Protein AF-A0A382FPS1-F1 (afdb_monomer)

Nearest PDB structures (foldseek):
  2d9i-assembly1_A  TM=3.066E-01  e=3.911E+00  Homo sapiens

pLDDT: mean 74.84, std 15.18, range [23.81, 94.25]

Secondary structure (DSSP, 8-state):
--S-GGGGGGHHHHHHHHHHS--SSGGGGSHHHHHHHHHHHHHHHH-----HHHHHHHHHHHHHHHHHHHHHHHHHHHHHTT---SS-HHHHHHHHHHHHHHHHIIIIIIHHHT----HHHHHHHHHTT--TTEEEEES-HHHHHHHHHHHHHHHHHHHHHT---EEEEEEETT--GGG-EEEETTEEEETTTT-GGGEEEEEEETTEEEEEETT------S-TTHHHHS--EEEEE-EEEEEESSS-SSSS-EEEEEEPTT--EEEE--------SS----------S---TTS-------EEEEEETTEEEEEE--PPPP-GGG---------S-SSS--------

Organism: NCBI:txid408172

Radius of gyration: 31.81 Å; Cα contacts (8 Å, |Δi|>4): 376; chains: 1; bounding box: 83×48×88 Å

Sequence (348 aa):
KVFPGSLIYFSPFFVAGIFWGKTCNRAYRLLPVIILLTTYLVTLITDLVWYPRVYLFNLPLFLIFLVSGIFWTGERFRDLVKSKTSINWVGYSMMGTYVALALIEIFLNHYPSIKTYNAKEYKNNISSQTERNDLLLVADSRHYLYARSIYKKNLQNIIADNQLSGIKLLVNNALNIEDYKLWTPTGVLPVFFNWQDKLNSKSVSNDRKLIHLNEIKSTSLLSKEFEATANWKIHSGAGEFSLIKDHKFTGEYSLLTKAFSKQDMVLQSLIGQIELDQPHLIVLTWSTMKFAFNDKYFAPILVIGSNVNETIHYGQIPLGQPNLGMSLYTEENAFNIMKHIIGRSIRR

Solvent-accessible surface area (backbone atoms only — not comparable to full-atom values): 21561 Å² total; per-residue (Å²): 124,95,52,61,77,84,48,46,77,48,50,64,28,33,54,40,9,44,78,68,32,92,63,100,47,77,72,64,45,49,48,63,56,52,58,54,48,50,58,49,53,51,30,72,74,64,76,50,80,75,60,76,62,61,59,62,69,45,44,64,59,52,50,54,29,29,51,34,8,37,42,52,49,18,50,54,52,38,63,74,67,68,62,87,64,94,63,61,61,56,19,53,48,55,50,50,50,50,52,52,51,51,50,46,45,42,62,68,52,46,50,59,72,62,60,71,72,62,59,65,59,44,38,49,45,47,54,77,74,49,60,66,29,27,48,64,44,65,80,42,76,81,59,35,72,61,42,42,70,56,43,54,52,13,54,51,38,21,59,65,70,54,41,54,67,33,44,34,41,38,38,46,61,91,57,56,72,72,73,45,59,43,84,48,102,90,44,79,42,45,74,56,70,93,48,70,92,48,59,47,74,44,80,52,49,102,61,26,27,36,37,33,43,60,86,51,84,62,76,67,88,66,59,70,48,37,68,74,73,49,74,71,41,79,73,42,73,42,61,52,72,48,81,34,66,67,88,56,90,43,65,70,42,25,70,47,75,44,54,38,91,98,42,59,60,41,79,41,64,82,76,77,93,77,90,77,95,64,96,79,86,86,85,88,84,88,85,83,83,83,80,59,97,82,56,82,74,93,66,89,81,54,72,48,76,46,78,57,93,93,41,78,46,75,46,72,60,87,74,76,83,80,63,72,91,73,61,82,86,73,80,80,79,72,74,82,78,83,79,81,81,83,75,87,82,90,80,133

Structure (mmCIF, N/CA/C/O backbone):
data_AF-A0A382FPS1-F1
#
_entry.id   AF-A0A382FPS1-F1
#
loop_
_atom_site.group_PDB
_atom_site.id
_atom_site.type_symbol
_atom_site.label_atom_id
_atom_site.label_alt_id
_atom_site.label_comp_id
_atom_site.label_asym_id
_atom_site.label_entity_id
_atom_site.label_seq_id
_atom_site.pdbx_PDB_ins_code
_atom_site.Cartn_x
_atom_site.Cartn_y
_atom_site.Cartn_z
_atom_site.occupancy
_atom_site.B_iso_or_equiv
_atom_site.auth_seq_id
_atom_site.auth_comp_id
_atom_site.auth_asym_id
_atom_site.auth_atom_id
_atom_site.pdbx_PDB_model_num
ATOM 1 N N . LYS A 1 1 ? 13.654 -6.353 -26.218 1.00 55.53 1 LYS A N 1
ATOM 2 C CA . LYS A 1 1 ? 14.119 -6.534 -27.620 1.00 55.53 1 LYS A CA 1
ATOM 3 C C . LYS A 1 1 ? 15.642 -6.425 -27.626 1.00 55.53 1 LYS A C 1
ATOM 5 O O . LYS A 1 1 ? 16.131 -5.540 -26.943 1.00 55.53 1 LYS A O 1
ATOM 10 N N . VAL A 1 2 ? 16.366 -7.314 -28.321 1.00 62.03 2 VAL A N 1
ATOM 11 C CA . VAL A 1 2 ? 17.850 -7.345 -28.316 1.00 62.03 2 VAL A CA 1
ATOM 12 C C . VAL A 1 2 ? 18.450 -6.217 -29.166 1.00 62.03 2 VAL A C 1
ATOM 14 O O . VAL A 1 2 ? 19.376 -5.551 -28.724 1.00 62.03 2 VAL A O 1
ATOM 17 N N . PHE A 1 3 ? 17.862 -5.940 -30.333 1.00 66.00 3 PHE A N 1
ATOM 18 C CA . PHE A 1 3 ? 18.167 -4.765 -31.151 1.00 66.00 3 PHE A CA 1
ATOM 19 C C . PHE A 1 3 ? 16.936 -3.842 -31.231 1.00 66.00 3 PHE A C 1
ATOM 21 O O . PHE A 1 3 ? 15.963 -4.186 -31.908 1.00 66.00 3 PHE A O 1
ATOM 28 N N . PRO A 1 4 ? 16.912 -2.718 -30.496 1.00 69.81 4 PRO A N 1
ATOM 29 C CA . PRO A 1 4 ? 15.857 -1.710 -30.613 1.00 69.81 4 PRO A CA 1
ATOM 30 C C . PRO A 1 4 ? 16.058 -0.781 -31.825 1.00 69.81 4 PRO A C 1
ATOM 32 O O . PRO A 1 4 ? 17.184 -0.530 -32.250 1.00 69.81 4 PRO A O 1
ATOM 35 N N . GLY A 1 5 ? 14.951 -0.281 -32.386 1.00 78.31 5 GLY A N 1
ATOM 36 C CA . GLY A 1 5 ? 14.964 0.724 -33.455 1.00 78.31 5 GLY A CA 1
ATOM 37 C C . GLY A 1 5 ? 15.795 0.324 -34.680 1.00 78.31 5 GLY A C 1
ATOM 38 O O . GLY A 1 5 ? 15.730 -0.811 -35.160 1.00 78.31 5 GLY A O 1
ATOM 39 N N . SER A 1 6 ? 16.609 1.262 -35.166 1.00 81.38 6 SER A N 1
ATOM 40 C CA . SER A 1 6 ? 17.489 1.081 -36.330 1.00 81.38 6 SER A CA 1
ATOM 41 C C . SER A 1 6 ? 18.622 0.076 -36.101 1.00 81.38 6 SER A C 1
ATOM 43 O O . SER A 1 6 ? 19.269 -0.345 -37.058 1.00 81.38 6 SER A O 1
ATOM 45 N N . LEU A 1 7 ? 18.865 -0.367 -34.861 1.00 82.56 7 LEU A N 1
ATOM 46 C CA . LEU A 1 7 ? 19.869 -1.398 -34.593 1.00 82.56 7 LEU A CA 1
ATOM 47 C C . LEU A 1 7 ? 19.448 -2.773 -35.122 1.00 82.56 7 LEU A C 1
ATOM 49 O O . LEU A 1 7 ? 20.294 -3.655 -35.247 1.00 82.56 7 LEU A O 1
ATOM 53 N N . ILE A 1 8 ? 18.171 -2.975 -35.475 1.00 82.19 8 ILE A N 1
ATOM 54 C CA . ILE A 1 8 ? 17.688 -4.251 -36.023 1.00 82.19 8 ILE A CA 1
ATOM 55 C C . ILE A 1 8 ? 18.426 -4.652 -37.308 1.00 82.19 8 ILE A C 1
ATOM 57 O O . ILE A 1 8 ? 18.635 -5.844 -37.544 1.00 82.19 8 ILE A O 1
ATOM 61 N N . TYR A 1 9 ? 18.915 -3.676 -38.079 1.00 84.25 9 TYR A N 1
ATOM 62 C CA . TYR A 1 9 ? 19.721 -3.908 -39.279 1.00 84.25 9 TYR A CA 1
ATOM 63 C C . TYR A 1 9 ? 21.088 -4.536 -38.988 1.00 84.25 9 TYR A C 1
ATOM 65 O O . TYR A 1 9 ? 21.736 -5.014 -39.914 1.00 84.25 9 TYR A O 1
ATOM 73 N N . PHE A 1 10 ? 21.511 -4.599 -37.719 1.00 85.75 10 PHE A N 1
ATOM 74 C CA . PHE A 1 10 ? 22.732 -5.293 -37.316 1.00 85.75 10 PHE A CA 1
ATOM 75 C C . PHE A 1 10 ? 22.533 -6.775 -36.972 1.00 85.75 10 PHE A C 1
ATOM 77 O O . PHE A 1 10 ? 23.511 -7.508 -36.802 1.00 85.75 10 PHE A O 1
ATOM 84 N N . SER A 1 11 ? 21.284 -7.252 -36.951 1.00 83.00 11 SER A N 1
ATOM 85 C CA . SER A 1 11 ? 20.962 -8.668 -36.723 1.00 83.00 11 SER A CA 1
ATOM 86 C C . SER A 1 11 ? 21.675 -9.622 -37.698 1.00 83.00 11 SER A C 1
ATOM 88 O O . SER A 1 11 ? 22.210 -10.631 -37.232 1.00 83.00 11 SER A O 1
ATOM 90 N N . PRO A 1 12 ? 21.778 -9.326 -39.013 1.00 86.06 12 PRO A N 1
ATOM 91 C CA . PRO A 1 12 ? 22.514 -10.175 -39.950 1.00 86.06 12 PRO A CA 1
ATOM 92 C C . PRO A 1 12 ? 24.005 -10.299 -39.616 1.00 86.06 12 PRO A C 1
ATOM 94 O O . PRO A 1 12 ? 24.566 -11.378 -39.777 1.00 86.06 12 PRO A O 1
ATOM 97 N N . PHE A 1 13 ? 24.646 -9.243 -39.097 1.00 86.94 13 PHE A N 1
ATOM 98 C CA . PHE A 1 13 ? 26.051 -9.316 -38.681 1.00 86.94 13 PHE A CA 1
ATOM 99 C C . PHE A 1 13 ? 26.214 -10.173 -37.427 1.00 86.94 13 PHE A C 1
ATOM 101 O O . PHE A 1 13 ? 27.148 -10.960 -37.351 1.00 86.94 13 PHE A O 1
ATOM 108 N N . PHE A 1 14 ? 25.286 -10.098 -36.470 1.00 83.56 14 PHE A N 1
ATOM 109 C CA . PHE A 1 14 ? 25.305 -10.995 -35.313 1.00 83.56 14 PHE A CA 1
ATOM 110 C C . PHE A 1 14 ? 25.218 -12.472 -35.735 1.00 83.56 14 PHE A C 1
ATOM 112 O O . PHE A 1 14 ? 26.034 -13.291 -35.310 1.00 83.56 14 PHE A O 1
ATOM 119 N N . VAL A 1 15 ? 24.291 -12.797 -36.643 1.00 83.94 15 VAL A N 1
ATOM 120 C CA . VAL A 1 15 ? 24.173 -14.140 -37.236 1.00 83.94 15 VAL A CA 1
ATOM 121 C C . VAL A 1 15 ? 25.456 -14.519 -37.980 1.00 83.94 15 VAL A C 1
ATOM 123 O O . VAL A 1 15 ? 25.973 -15.622 -37.797 1.00 83.94 15 VAL A O 1
ATOM 126 N N . ALA A 1 16 ? 26.026 -13.598 -38.760 1.00 84.56 16 ALA A N 1
ATOM 127 C CA . ALA A 1 16 ? 27.257 -13.858 -39.490 1.00 84.56 16 ALA A CA 1
ATOM 128 C C . ALA A 1 16 ? 28.443 -14.161 -38.561 1.00 84.56 16 ALA A C 1
ATOM 130 O O . ALA A 1 16 ? 29.254 -15.041 -38.849 1.00 84.56 16 ALA A O 1
ATOM 131 N N . GLY A 1 17 ? 28.516 -13.490 -37.412 1.00 83.94 17 GLY A N 1
ATOM 132 C CA . GLY A 1 17 ? 29.521 -13.754 -36.390 1.00 83.94 17 GLY A CA 1
ATOM 133 C C . GLY A 1 17 ? 29.407 -15.145 -35.777 1.00 83.94 17 GLY A C 1
ATOM 134 O O . GLY A 1 17 ? 30.427 -15.792 -35.549 1.00 83.94 17 GLY A O 1
ATOM 135 N N . ILE A 1 18 ? 28.186 -15.643 -35.555 1.00 83.56 18 ILE A N 1
ATOM 136 C CA . ILE A 1 18 ? 27.946 -16.999 -35.032 1.00 83.56 18 ILE A CA 1
ATOM 137 C C . ILE A 1 18 ? 28.472 -18.062 -36.009 1.00 83.56 18 ILE A C 1
ATOM 139 O O . ILE A 1 18 ? 29.182 -18.985 -35.604 1.00 83.56 18 ILE A O 1
ATOM 143 N N . PHE A 1 19 ? 28.153 -17.931 -37.299 1.00 82.38 19 PHE A N 1
ATOM 144 C CA . PHE A 1 19 ? 28.464 -18.962 -38.295 1.00 82.38 19 PHE A CA 1
ATOM 145 C C . PHE A 1 19 ? 29.875 -18.854 -38.885 1.00 82.38 19 PHE A C 1
ATOM 147 O O . PHE A 1 19 ? 30.534 -19.878 -39.101 1.00 82.38 19 PHE A O 1
ATOM 154 N N . TRP A 1 20 ? 30.361 -17.636 -39.125 1.00 81.69 20 TRP A N 1
ATOM 155 C CA . TRP A 1 20 ? 31.607 -17.385 -39.857 1.00 81.69 20 TRP A CA 1
ATOM 156 C C . TRP A 1 20 ? 32.674 -16.636 -39.057 1.00 81.69 20 TRP A C 1
ATOM 158 O O . TRP A 1 20 ? 33.796 -16.483 -39.545 1.00 81.69 20 TRP A O 1
ATOM 168 N N . GLY A 1 21 ? 32.380 -16.244 -37.816 1.00 77.38 21 GLY A N 1
ATOM 169 C CA . GLY A 1 21 ? 33.365 -15.663 -36.913 1.00 77.38 21 GLY A CA 1
ATOM 170 C C . GLY A 1 21 ? 34.548 -16.597 -36.636 1.00 77.38 21 GLY A C 1
ATOM 171 O O . GLY A 1 21 ? 34.431 -17.833 -36.610 1.00 77.38 21 GLY A O 1
ATOM 172 N N . LYS A 1 22 ? 35.724 -16.000 -36.422 1.00 74.12 22 LYS A N 1
ATOM 173 C CA . LYS A 1 22 ? 36.923 -16.728 -35.985 1.00 74.12 22 LYS A CA 1
ATOM 174 C C . LYS A 1 22 ? 36.743 -17.121 -34.516 1.00 74.12 22 LYS A C 1
ATOM 176 O O . LYS A 1 22 ? 36.629 -16.255 -33.655 1.00 74.12 22 LYS A O 1
ATOM 181 N N . THR A 1 23 ? 36.720 -18.421 -34.234 1.00 72.38 23 THR A N 1
ATOM 182 C CA . THR A 1 23 ? 36.620 -18.975 -32.875 1.00 72.38 23 THR A CA 1
ATOM 183 C C . THR A 1 23 ? 37.734 -19.996 -32.655 1.00 72.38 23 THR A C 1
ATOM 185 O O . THR A 1 23 ? 38.100 -20.709 -33.586 1.00 72.38 23 THR A O 1
ATOM 188 N N . CYS A 1 24 ? 38.261 -20.103 -31.428 1.00 70.69 24 CYS A N 1
ATOM 189 C CA . CYS A 1 24 ? 39.316 -21.077 -31.109 1.00 70.69 24 CYS A CA 1
ATOM 190 C C . CYS A 1 24 ? 38.843 -22.535 -31.249 1.00 70.69 24 CYS A C 1
ATOM 192 O O . CYS A 1 24 ? 39.641 -23.420 -31.531 1.00 70.69 24 CYS A O 1
ATOM 194 N N . ASN A 1 25 ? 37.542 -22.790 -31.066 1.00 74.06 25 ASN A N 1
ATOM 195 C CA . ASN A 1 25 ? 36.922 -24.099 -31.267 1.00 74.06 25 ASN A CA 1
ATOM 196 C C . ASN A 1 25 ? 35.557 -23.933 -31.960 1.00 74.06 25 ASN A C 1
ATOM 198 O O . ASN A 1 25 ? 34.851 -22.945 -31.723 1.00 74.06 25 ASN A O 1
ATOM 202 N N . ARG A 1 26 ? 35.168 -24.896 -32.806 1.00 68.81 26 ARG A N 1
ATOM 203 C CA . ARG A 1 26 ? 33.850 -24.930 -33.465 1.00 68.81 26 ARG A CA 1
ATOM 204 C C . ARG A 1 26 ? 32.712 -25.046 -32.450 1.00 68.81 26 ARG A C 1
ATOM 206 O O . ARG A 1 26 ? 31.677 -24.423 -32.654 1.00 68.81 26 ARG A O 1
ATOM 213 N N . ALA A 1 27 ? 32.926 -25.757 -31.340 1.00 71.62 27 ALA A N 1
ATOM 214 C CA . ALA A 1 27 ? 31.925 -25.913 -30.280 1.00 71.62 27 ALA A CA 1
ATOM 215 C C . ALA A 1 27 ? 31.496 -24.570 -29.654 1.00 71.62 27 ALA A C 1
ATOM 217 O O . ALA A 1 27 ? 30.327 -24.384 -29.324 1.00 71.62 27 ALA A O 1
ATOM 218 N N . TYR A 1 28 ? 32.400 -23.586 -29.574 1.00 72.06 28 TYR A N 1
ATOM 219 C CA . TYR A 1 28 ? 32.092 -22.266 -29.009 1.00 72.06 28 TYR A CA 1
ATOM 220 C C . TYR A 1 28 ? 31.148 -21.421 -29.870 1.00 72.06 28 TYR A C 1
ATOM 222 O O . TYR A 1 28 ? 30.578 -20.456 -29.369 1.00 72.06 28 TYR A O 1
ATOM 230 N N . ARG A 1 29 ? 30.920 -21.792 -31.136 1.00 71.25 29 ARG A N 1
ATOM 231 C CA . ARG A 1 29 ? 29.958 -21.106 -32.015 1.00 71.25 29 ARG A CA 1
ATOM 232 C C . ARG A 1 29 ? 28.509 -21.332 -31.597 1.00 71.25 29 ARG A C 1
ATOM 234 O O . ARG A 1 29 ? 27.668 -20.482 -31.846 1.00 71.25 29 ARG A O 1
ATOM 241 N N . LEU A 1 30 ? 28.220 -22.455 -30.940 1.00 72.62 30 LEU A N 1
ATOM 242 C CA . LEU A 1 30 ? 26.876 -22.778 -30.452 1.00 72.62 30 LEU A CA 1
ATOM 243 C C . LEU A 1 30 ? 26.583 -22.167 -29.078 1.00 72.62 30 LEU A C 1
ATOM 245 O O . LEU A 1 30 ? 25.429 -22.123 -28.666 1.00 72.62 30 LEU A O 1
ATOM 249 N N . LEU A 1 31 ? 27.603 -21.658 -28.383 1.00 71.69 31 LEU A N 1
ATOM 250 C CA . LEU A 1 31 ? 27.480 -21.122 -27.030 1.00 71.69 31 LEU A CA 1
ATOM 251 C C . LEU A 1 31 ? 26.470 -19.954 -26.923 1.00 71.69 31 LEU A C 1
ATOM 253 O O . LEU A 1 31 ? 25.633 -20.000 -26.024 1.00 71.69 31 LEU A O 1
ATOM 257 N N . PRO A 1 32 ? 26.434 -18.967 -27.847 1.00 68.12 32 PRO A N 1
ATOM 258 C CA . PRO A 1 32 ? 25.411 -17.916 -27.837 1.00 68.12 32 PRO A CA 1
ATOM 259 C C . PRO A 1 32 ? 24.013 -18.462 -28.069 1.00 68.12 32 PRO A C 1
ATOM 261 O O . PRO A 1 32 ? 23.071 -18.026 -27.418 1.00 68.12 32 PRO A O 1
ATOM 264 N N . VAL A 1 33 ? 23.884 -19.423 -28.987 1.00 70.06 33 VAL A N 1
ATOM 265 C CA . VAL A 1 33 ? 22.601 -20.039 -29.324 1.00 70.06 33 VAL A CA 1
ATOM 266 C C . VAL A 1 33 ? 22.068 -20.768 -28.100 1.00 70.06 33 VAL A C 1
ATOM 268 O O . VAL A 1 33 ? 20.953 -20.497 -27.684 1.00 70.06 33 VAL A O 1
ATOM 271 N N . ILE A 1 34 ? 22.882 -21.605 -27.456 1.00 72.44 34 ILE A N 1
ATOM 272 C CA . ILE A 1 34 ? 22.485 -22.375 -26.274 1.00 72.44 34 ILE A CA 1
ATOM 273 C C . ILE A 1 34 ? 22.141 -21.446 -25.100 1.00 72.44 34 ILE A C 1
ATOM 275 O O . ILE A 1 34 ? 21.098 -21.624 -24.479 1.00 72.44 34 ILE A O 1
ATOM 279 N N . ILE A 1 35 ? 22.954 -20.427 -24.809 1.00 71.94 35 ILE A N 1
ATOM 280 C CA . ILE A 1 35 ? 22.729 -19.511 -23.675 1.00 71.94 35 ILE A CA 1
ATOM 281 C C . ILE A 1 35 ? 21.500 -18.604 -23.892 1.00 71.94 35 ILE A C 1
ATOM 283 O O . ILE A 1 35 ? 20.723 -18.362 -22.964 1.00 71.94 35 ILE A O 1
ATOM 287 N N . LEU A 1 36 ? 21.264 -18.128 -25.118 1.00 67.56 36 LEU A N 1
ATOM 288 C CA . LEU A 1 36 ? 20.076 -17.328 -25.438 1.00 67.56 36 LEU A CA 1
ATOM 289 C C . LEU A 1 36 ? 18.803 -18.190 -25.493 1.00 67.56 36 LEU A C 1
ATOM 291 O O . LEU A 1 36 ? 17.759 -17.760 -25.008 1.00 67.56 36 LEU A O 1
ATOM 295 N N . LEU A 1 37 ? 18.877 -19.419 -26.022 1.00 66.25 37 LEU A N 1
ATOM 296 C CA . LEU A 1 37 ? 17.720 -20.319 -26.093 1.00 66.25 37 LEU A CA 1
ATOM 297 C C . LEU A 1 37 ? 17.323 -20.839 -24.710 1.00 66.25 37 LEU A C 1
ATOM 299 O O . LEU A 1 37 ? 16.138 -20.912 -24.414 1.00 66.25 37 LEU A O 1
ATOM 303 N N . THR A 1 38 ? 18.294 -21.178 -23.857 1.00 67.12 38 THR A N 1
ATOM 304 C CA . THR A 1 38 ? 18.037 -21.665 -22.488 1.00 67.12 38 THR A CA 1
ATOM 305 C C . THR A 1 38 ? 17.363 -20.607 -21.627 1.00 67.12 38 THR A C 1
ATOM 307 O O . THR A 1 38 ? 16.382 -20.905 -20.953 1.00 67.12 38 THR A O 1
ATOM 310 N N . THR A 1 39 ? 17.813 -19.354 -21.694 1.00 63.81 39 THR A N 1
ATOM 311 C CA . THR A 1 39 ? 17.168 -18.253 -20.962 1.00 63.81 39 THR A CA 1
ATOM 312 C C . THR A 1 39 ? 15.747 -17.976 -21.467 1.00 63.81 39 THR A C 1
ATOM 314 O O . THR A 1 39 ? 14.848 -17.734 -20.660 1.00 63.81 39 THR A O 1
ATOM 317 N N . TYR A 1 40 ? 15.508 -18.097 -22.776 1.00 57.75 40 TYR A N 1
ATOM 318 C CA . TYR A 1 40 ? 14.172 -17.989 -23.368 1.00 57.75 40 TYR A CA 1
ATOM 319 C C . TYR A 1 40 ? 13.245 -19.156 -22.974 1.00 57.75 40 TYR A C 1
ATOM 321 O O . TYR A 1 40 ? 12.138 -18.912 -22.504 1.00 57.75 40 TYR A O 1
ATOM 329 N N . LEU A 1 41 ? 13.706 -20.410 -23.082 1.00 55.34 41 LEU A N 1
ATOM 330 C CA . LEU A 1 41 ? 12.951 -21.619 -22.711 1.00 55.34 41 LEU A CA 1
ATOM 331 C C . LEU A 1 41 ? 12.555 -21.629 -21.234 1.00 55.34 41 LEU A C 1
ATOM 333 O O . LEU A 1 41 ? 11.417 -21.946 -20.910 1.00 55.34 41 LEU A O 1
ATOM 337 N N . VAL A 1 42 ? 13.465 -21.247 -20.335 1.00 56.28 42 VAL A N 1
ATOM 338 C CA . VAL A 1 42 ? 13.155 -21.182 -18.900 1.00 56.28 42 VAL A CA 1
ATOM 339 C C . VAL A 1 42 ? 12.126 -20.089 -18.616 1.00 56.28 42 VAL A C 1
ATOM 341 O O . VAL A 1 42 ? 11.197 -20.330 -17.852 1.00 56.28 42 VAL A O 1
ATOM 344 N N . THR A 1 43 ? 12.236 -18.919 -19.253 1.00 55.16 43 THR A N 1
ATOM 345 C CA . THR A 1 43 ? 11.232 -17.843 -19.116 1.00 55.16 43 THR A CA 1
ATOM 346 C C . THR A 1 43 ? 9.858 -18.306 -19.612 1.00 55.16 43 THR A C 1
ATOM 348 O O . THR A 1 43 ? 8.854 -18.017 -18.977 1.00 55.16 43 THR A O 1
ATOM 351 N N . LEU A 1 44 ? 9.820 -19.080 -20.701 1.00 43.47 44 LEU A N 1
ATOM 352 C CA . LEU A 1 44 ? 8.593 -19.609 -21.302 1.00 43.47 44 LEU A CA 1
ATOM 353 C C . LEU A 1 44 ? 7.927 -20.702 -20.447 1.00 43.47 44 LEU A C 1
ATOM 355 O O . LEU A 1 44 ? 6.708 -20.812 -20.446 1.00 43.47 44 LEU A O 1
ATOM 359 N N . ILE A 1 45 ? 8.709 -21.492 -19.704 1.00 51.34 45 ILE A N 1
ATOM 360 C CA . ILE A 1 45 ? 8.197 -22.553 -18.816 1.00 51.34 45 ILE A CA 1
ATOM 361 C C . ILE A 1 45 ? 7.773 -22.004 -17.446 1.00 51.34 45 ILE A C 1
ATOM 363 O O . ILE A 1 45 ? 6.870 -22.550 -16.819 1.00 51.34 45 ILE A O 1
ATOM 367 N N . THR A 1 46 ? 8.443 -20.963 -16.950 1.00 52.22 46 THR A N 1
ATOM 368 C CA . THR A 1 46 ? 8.295 -20.518 -15.551 1.00 52.22 46 THR A CA 1
ATOM 369 C C . THR A 1 46 ? 7.515 -19.218 -15.379 1.00 52.22 46 THR A C 1
ATOM 371 O O . THR A 1 46 ? 7.273 -18.833 -14.238 1.00 52.22 46 THR A O 1
ATOM 374 N N . ASP A 1 47 ? 7.182 -18.512 -16.469 1.00 38.72 47 ASP A N 1
ATOM 375 C CA . ASP A 1 47 ? 6.607 -17.149 -16.486 1.00 38.72 47 ASP A CA 1
ATOM 376 C C . ASP A 1 47 ? 7.396 -16.100 -15.667 1.00 38.72 47 ASP A C 1
ATOM 378 O O . ASP A 1 47 ? 7.016 -14.934 -15.535 1.00 38.72 47 ASP A O 1
ATOM 382 N N . LEU A 1 48 ? 8.562 -16.484 -15.142 1.00 46.88 48 LEU A N 1
ATOM 383 C CA . LEU A 1 48 ? 9.487 -15.628 -14.428 1.00 46.88 48 LEU A CA 1
ATOM 384 C C . LEU A 1 48 ? 10.334 -14.891 -15.459 1.00 46.88 48 LEU A C 1
ATOM 386 O O . LEU A 1 48 ? 11.317 -15.415 -15.988 1.00 46.88 48 LEU A O 1
ATOM 390 N N . VAL A 1 49 ? 9.966 -13.638 -15.725 1.00 50.06 49 VAL A N 1
ATOM 391 C CA . VAL A 1 49 ? 10.826 -12.692 -16.441 1.00 50.06 49 VAL A CA 1
ATOM 392 C C . VAL A 1 49 ? 12.127 -12.561 -15.648 1.00 50.06 49 VAL A C 1
ATOM 394 O O . VAL A 1 49 ? 12.157 -11.955 -14.576 1.00 50.06 49 VAL A O 1
ATOM 397 N N . TRP A 1 50 ? 13.204 -13.177 -16.140 1.00 47.84 50 TRP A N 1
ATOM 398 C CA . TRP A 1 50 ? 14.472 -13.210 -15.415 1.00 47.84 50 TRP A CA 1
ATOM 399 C C . TRP A 1 50 ? 14.998 -11.803 -15.108 1.00 47.84 50 TRP A C 1
ATOM 401 O O . TRP A 1 50 ? 14.910 -10.875 -15.916 1.00 47.84 50 TRP A O 1
ATOM 411 N N . TYR A 1 51 ? 15.596 -11.689 -13.919 1.00 48.03 51 TYR A N 1
ATOM 412 C CA . TYR A 1 51 ? 16.250 -10.493 -13.395 1.00 48.03 51 TYR A CA 1
ATOM 413 C C . TYR A 1 51 ? 17.227 -9.859 -14.416 1.00 48.03 51 TYR A C 1
ATOM 415 O O . TYR A 1 51 ? 17.943 -10.590 -15.108 1.00 48.03 51 TYR A O 1
ATOM 423 N N . PRO A 1 52 ? 17.395 -8.517 -14.420 1.00 53.34 52 PRO A N 1
ATOM 424 C CA . PRO A 1 52 ? 18.324 -7.776 -15.296 1.00 53.34 52 PRO A CA 1
ATOM 425 C C . PRO A 1 52 ? 19.762 -8.327 -15.354 1.00 53.34 52 PRO A C 1
ATOM 427 O O . PRO A 1 52 ? 20.487 -8.102 -16.320 1.00 53.34 52 PRO A O 1
ATOM 430 N N . ARG A 1 53 ? 20.176 -9.074 -14.322 1.00 50.34 53 ARG A N 1
ATOM 431 C CA . ARG A 1 53 ? 21.504 -9.683 -14.193 1.00 50.34 53 ARG A CA 1
ATOM 432 C C . ARG A 1 53 ? 21.829 -10.690 -15.298 1.00 50.34 53 ARG A C 1
ATOM 434 O O . ARG A 1 53 ? 22.962 -10.701 -15.755 1.00 50.34 53 ARG A O 1
ATOM 441 N N . VAL A 1 54 ? 20.876 -11.496 -15.771 1.00 59.12 54 VAL A N 1
ATOM 442 C CA . VAL A 1 54 ? 21.161 -12.503 -16.817 1.00 59.12 54 VAL A CA 1
ATOM 443 C C . VAL A 1 54 ? 21.501 -11.841 -18.155 1.00 59.12 54 VAL A C 1
ATOM 445 O O . VAL A 1 54 ? 22.428 -12.261 -18.843 1.00 59.12 54 VAL A O 1
ATOM 448 N N . TYR A 1 55 ? 20.826 -10.738 -18.485 1.00 61.06 55 TYR A N 1
ATOM 449 C CA . TYR A 1 55 ? 21.145 -9.938 -19.669 1.00 61.06 55 TYR A CA 1
ATOM 450 C C . TYR A 1 55 ? 22.542 -9.310 -19.584 1.00 61.06 55 TYR A C 1
ATOM 452 O O . TYR A 1 55 ? 23.258 -9.289 -20.583 1.00 61.06 55 TYR A O 1
ATOM 460 N N . LEU A 1 56 ? 22.961 -8.865 -18.393 1.00 63.06 56 LEU A N 1
ATOM 461 C CA . LEU A 1 56 ? 24.312 -8.342 -18.151 1.00 63.06 56 LEU A CA 1
ATOM 462 C C . LEU A 1 56 ? 25.401 -9.404 -18.363 1.00 63.06 56 LEU A C 1
ATOM 464 O O . LEU A 1 56 ? 26.447 -9.081 -18.916 1.00 63.06 56 LEU A O 1
ATOM 468 N N . PHE A 1 57 ? 25.156 -10.663 -17.986 1.00 64.62 57 PHE A N 1
ATOM 469 C CA . PHE A 1 57 ? 26.115 -11.756 -18.206 1.00 64.62 57 PHE A CA 1
ATOM 470 C C . PHE A 1 57 ? 26.198 -12.208 -19.670 1.00 64.62 57 PHE A C 1
ATOM 472 O O . PHE A 1 57 ? 27.255 -12.649 -20.116 1.00 64.62 57 PHE A O 1
ATOM 479 N N . ASN A 1 58 ? 25.117 -12.047 -20.437 1.00 72.44 58 ASN A N 1
ATOM 480 C CA . ASN A 1 58 ? 25.066 -12.438 -21.849 1.00 72.44 58 ASN A CA 1
ATOM 481 C C . ASN A 1 58 ? 25.541 -11.327 -22.804 1.00 72.44 58 ASN A C 1
ATOM 483 O O . ASN A 1 58 ? 25.883 -11.606 -23.955 1.00 72.44 58 ASN A O 1
ATOM 487 N N . LEU A 1 59 ? 25.598 -10.076 -22.333 1.00 74.94 59 LEU A N 1
ATOM 488 C CA . LEU A 1 59 ? 26.007 -8.912 -23.121 1.00 74.94 59 LEU A CA 1
ATOM 489 C C . LEU A 1 59 ? 27.440 -9.017 -23.690 1.00 74.94 59 LEU A C 1
ATOM 491 O O . LEU A 1 59 ? 27.605 -8.742 -24.879 1.00 74.94 59 LEU A O 1
ATOM 495 N N . PRO A 1 60 ? 28.476 -9.442 -22.934 1.00 79.62 60 PRO A N 1
ATOM 496 C CA . PRO A 1 60 ? 29.828 -9.578 -23.479 1.00 79.62 60 PRO A CA 1
ATOM 497 C C . PRO A 1 60 ? 29.889 -10.590 -24.621 1.00 79.62 60 PRO A C 1
ATOM 499 O O . PRO A 1 60 ? 30.511 -10.338 -25.651 1.00 79.62 60 PRO A O 1
ATOM 502 N N . LEU A 1 61 ? 29.189 -11.716 -24.466 1.00 78.06 61 LEU A N 1
ATOM 503 C CA . LEU A 1 61 ? 29.115 -12.748 -25.490 1.00 78.06 61 LEU A CA 1
ATOM 504 C C . LEU A 1 61 ? 28.446 -12.199 -26.754 1.00 78.06 61 LEU A C 1
ATOM 506 O O . LEU A 1 61 ? 28.976 -12.334 -27.853 1.00 78.06 61 LEU A O 1
ATOM 510 N N . PHE A 1 62 ? 27.318 -11.511 -26.587 1.00 79.94 62 PHE A N 1
ATOM 511 C CA . PHE A 1 62 ? 26.613 -10.861 -27.682 1.00 79.94 62 PHE A CA 1
ATOM 512 C C . PHE A 1 62 ? 27.513 -9.889 -28.464 1.00 79.94 62 PHE A C 1
ATOM 514 O O . PHE A 1 62 ? 27.578 -9.962 -29.693 1.00 79.94 62 PHE A O 1
ATOM 521 N N . LEU A 1 63 ? 28.261 -9.034 -27.759 1.00 83.94 63 LEU A N 1
ATOM 522 C CA . LEU A 1 63 ? 29.181 -8.073 -28.370 1.00 83.94 63 LEU A CA 1
ATOM 523 C C . LEU A 1 63 ? 30.318 -8.756 -29.138 1.00 83.94 63 LEU A C 1
ATOM 525 O O . LEU A 1 63 ? 30.628 -8.334 -30.249 1.00 83.94 63 LEU A O 1
ATOM 529 N N . ILE A 1 64 ? 30.907 -9.827 -28.596 1.00 85.81 64 ILE A N 1
ATOM 530 C CA . ILE A 1 64 ? 31.994 -10.568 -29.259 1.00 85.81 64 ILE A CA 1
ATOM 531 C C . ILE A 1 64 ? 31.538 -11.107 -30.619 1.00 85.81 64 ILE A C 1
ATOM 533 O O . ILE A 1 64 ? 32.230 -10.925 -31.623 1.00 85.81 64 ILE A O 1
ATOM 537 N N . PHE A 1 65 ? 30.364 -11.739 -30.675 1.00 84.62 65 PHE A N 1
ATOM 538 C CA . PHE A 1 65 ? 29.845 -12.303 -31.923 1.00 84.62 65 PHE A CA 1
ATOM 539 C C . PHE A 1 65 ? 29.393 -11.219 -32.901 1.00 84.62 65 PHE A C 1
ATOM 541 O O . PHE A 1 65 ? 29.685 -11.320 -34.091 1.00 84.62 65 PHE A O 1
ATOM 548 N N . LEU A 1 66 ? 28.772 -10.142 -32.417 1.00 87.31 66 LEU A N 1
ATOM 549 C CA . LEU A 1 66 ? 28.414 -9.005 -33.262 1.00 87.31 66 LEU A CA 1
ATOM 550 C C . LEU A 1 66 ? 29.650 -8.379 -33.925 1.00 87.31 66 LEU A C 1
ATOM 552 O O . LEU A 1 66 ? 29.680 -8.213 -35.143 1.00 87.31 66 LEU A O 1
ATOM 556 N N . VAL A 1 67 ? 30.691 -8.091 -33.141 1.00 88.50 67 VAL A N 1
ATOM 557 C CA . VAL A 1 67 ? 31.954 -7.536 -33.647 1.00 88.50 67 VAL A CA 1
ATOM 558 C C . VAL A 1 67 ? 32.597 -8.502 -34.641 1.00 88.50 67 VAL A C 1
ATOM 560 O O . VAL A 1 67 ? 32.993 -8.086 -35.729 1.00 88.50 67 VAL A O 1
ATOM 563 N N . SER A 1 68 ? 32.642 -9.799 -34.324 1.00 86.56 68 SER A N 1
ATOM 564 C CA . SER A 1 68 ? 33.199 -10.817 -35.223 1.00 86.56 68 SER A CA 1
ATOM 565 C C . SER A 1 68 ? 32.507 -10.829 -36.591 1.00 86.56 68 SER A C 1
ATOM 567 O O . SER A 1 68 ? 33.174 -10.863 -37.625 1.00 86.56 68 SER A O 1
ATOM 569 N N . GLY A 1 69 ? 31.176 -10.732 -36.615 1.00 87.31 69 GLY A N 1
ATOM 570 C CA . GLY A 1 69 ? 30.411 -10.701 -37.857 1.00 87.31 69 GLY A CA 1
ATOM 571 C C . GLY A 1 69 ? 30.533 -9.396 -38.641 1.00 87.31 69 GLY A C 1
ATOM 572 O O . GLY A 1 69 ? 30.596 -9.438 -39.872 1.00 87.31 69 GLY A O 1
ATOM 573 N N . ILE A 1 70 ? 30.639 -8.249 -37.959 1.00 89.25 70 ILE A N 1
ATOM 574 C CA . ILE A 1 70 ? 30.926 -6.954 -38.599 1.00 89.25 70 ILE A CA 1
ATOM 575 C C . ILE A 1 70 ? 32.290 -7.004 -39.297 1.00 89.25 70 ILE A C 1
ATOM 577 O O . ILE A 1 70 ? 32.391 -6.652 -40.472 1.00 89.25 70 ILE A O 1
ATOM 581 N N . PHE A 1 71 ? 33.333 -7.492 -38.618 1.00 87.44 71 PHE A N 1
ATOM 582 C CA . PHE A 1 71 ? 34.671 -7.581 -39.208 1.00 87.44 71 PHE A CA 1
ATOM 583 C C . PHE A 1 71 ? 34.740 -8.594 -40.350 1.00 87.44 71 PHE A C 1
ATOM 585 O O . PHE A 1 71 ? 35.306 -8.270 -41.393 1.00 87.44 71 PHE A O 1
ATOM 592 N N . TRP A 1 72 ? 34.115 -9.767 -40.203 1.00 88.25 72 TRP A N 1
ATOM 593 C CA . TRP A 1 72 ? 34.026 -10.753 -41.284 1.00 88.25 72 TRP A CA 1
ATOM 594 C C . TRP A 1 72 ? 33.344 -10.170 -42.527 1.00 88.25 72 TRP A C 1
ATOM 596 O O . TRP A 1 72 ? 33.840 -10.313 -43.644 1.00 88.25 72 TRP A O 1
ATOM 606 N N . THR A 1 73 ? 32.234 -9.456 -42.333 1.00 86.25 73 THR A N 1
ATOM 607 C CA . THR A 1 73 ? 31.496 -8.841 -43.441 1.00 86.25 73 THR A CA 1
ATOM 608 C C . THR A 1 73 ? 32.299 -7.706 -44.073 1.00 86.25 73 THR A C 1
ATOM 610 O O . THR A 1 73 ? 32.388 -7.624 -45.295 1.00 86.25 73 THR A O 1
ATOM 613 N N . GLY A 1 74 ? 32.963 -6.882 -43.259 1.00 84.56 74 GLY A N 1
ATOM 614 C CA . GLY A 1 74 ? 33.856 -5.827 -43.733 1.00 84.56 74 GLY A CA 1
ATOM 615 C C . GLY A 1 74 ? 35.027 -6.360 -44.565 1.00 84.56 74 GLY A C 1
ATOM 616 O O . GLY A 1 74 ? 35.326 -5.790 -45.610 1.00 84.56 74 GLY A O 1
ATOM 617 N N . GLU A 1 75 ? 35.642 -7.480 -44.161 1.00 83.19 75 GLU A N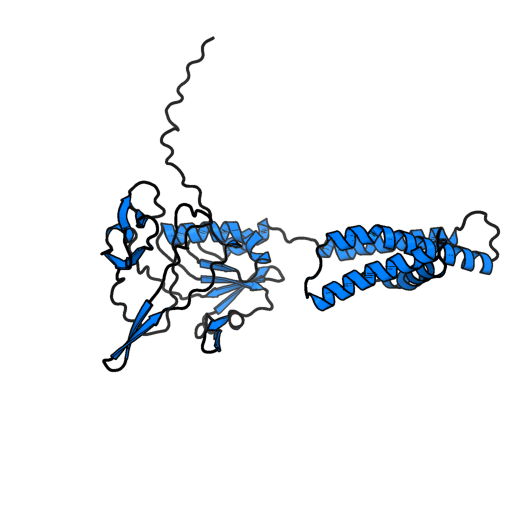 1
ATOM 618 C CA . GLU A 1 75 ? 36.693 -8.146 -44.949 1.00 83.19 75 GLU A CA 1
ATOM 619 C C . GLU A 1 75 ? 36.153 -8.597 -46.315 1.00 83.19 75 GLU A C 1
ATOM 621 O O . GLU A 1 75 ? 36.749 -8.283 -47.343 1.00 83.19 75 GLU A O 1
ATOM 626 N N . ARG A 1 76 ? 34.977 -9.237 -46.349 1.00 82.25 76 ARG A N 1
ATOM 627 C CA . ARG A 1 76 ? 34.347 -9.697 -47.599 1.00 82.25 76 ARG A CA 1
ATOM 628 C C . ARG A 1 76 ? 33.969 -8.556 -48.538 1.00 82.25 76 ARG A C 1
ATOM 630 O O . ARG A 1 76 ? 34.207 -8.652 -49.738 1.00 82.25 76 ARG A O 1
ATOM 637 N N . PHE A 1 77 ? 33.415 -7.467 -48.011 1.00 80.31 77 PHE A N 1
ATOM 638 C CA . PHE A 1 77 ? 33.112 -6.283 -48.815 1.00 80.31 77 PHE A CA 1
ATOM 639 C C . PHE A 1 77 ? 34.376 -5.584 -49.314 1.00 80.31 77 PHE A C 1
ATOM 641 O O . PHE A 1 77 ? 34.413 -5.128 -50.455 1.00 80.31 77 PHE A O 1
ATOM 648 N N . ARG A 1 78 ? 35.436 -5.534 -48.502 1.00 76.69 78 ARG A N 1
ATOM 649 C CA . ARG A 1 78 ? 36.729 -4.992 -48.928 1.00 76.69 78 ARG A CA 1
ATOM 650 C C . ARG A 1 78 ? 37.304 -5.780 -50.105 1.00 76.69 78 ARG A C 1
ATOM 652 O O . ARG A 1 78 ? 37.768 -5.163 -51.065 1.00 76.69 78 ARG A O 1
ATOM 659 N N . ASP A 1 79 ? 37.238 -7.109 -50.041 1.00 77.44 79 ASP A N 1
ATOM 660 C CA . ASP A 1 79 ? 37.728 -7.996 -51.099 1.00 77.44 79 ASP A CA 1
ATOM 661 C C . ASP A 1 79 ? 36.930 -7.809 -52.403 1.00 77.44 79 ASP A C 1
ATOM 663 O O . ASP A 1 79 ? 37.513 -7.783 -53.488 1.00 77.44 79 ASP A O 1
ATOM 667 N N . LEU A 1 80 ? 35.613 -7.576 -52.306 1.00 77.06 80 LEU A N 1
ATOM 668 C CA . LEU A 1 80 ? 34.756 -7.247 -53.454 1.00 77.06 80 LEU A CA 1
ATOM 669 C C . LEU A 1 80 ? 35.111 -5.896 -54.096 1.00 77.06 80 LEU A C 1
ATOM 671 O O . LEU A 1 80 ? 35.078 -5.767 -55.319 1.00 77.06 80 LEU A O 1
ATOM 675 N N . VAL A 1 81 ? 35.489 -4.900 -53.291 1.00 75.69 81 VAL A N 1
ATOM 676 C CA . VAL A 1 81 ? 35.839 -3.542 -53.754 1.00 75.69 81 VAL A CA 1
ATOM 677 C C . VAL A 1 81 ? 37.327 -3.426 -54.150 1.00 75.69 81 VAL A C 1
ATOM 679 O O . VAL A 1 81 ? 37.776 -2.369 -54.584 1.00 75.69 81 VAL A O 1
ATOM 682 N N . LYS A 1 82 ? 38.111 -4.515 -54.056 1.00 73.44 82 LYS A N 1
ATOM 683 C CA . LYS A 1 82 ? 39.551 -4.576 -54.400 1.00 73.44 82 LYS A CA 1
ATOM 684 C C . LYS A 1 82 ? 40.398 -3.481 -53.730 1.00 73.44 82 LYS A C 1
ATOM 686 O O . LYS A 1 82 ? 41.392 -3.014 -54.291 1.00 73.44 82 LYS A O 1
ATOM 691 N N . SER A 1 83 ? 40.020 -3.063 -52.524 1.00 66.50 83 SER A N 1
ATOM 692 C CA . SER A 1 83 ? 40.769 -2.048 -51.781 1.00 66.50 83 SER A CA 1
ATOM 693 C C . SER A 1 83 ? 42.102 -2.619 -51.277 1.00 66.50 83 SER A C 1
ATOM 695 O O . SER A 1 83 ? 42.127 -3.658 -50.622 1.00 66.50 83 SER A O 1
ATOM 697 N N . LYS A 1 84 ? 43.218 -1.936 -51.575 1.00 60.91 84 LYS A N 1
ATOM 698 C CA . LYS A 1 84 ? 44.594 -2.360 -51.233 1.00 60.91 84 LYS A CA 1
ATOM 699 C C . LYS A 1 84 ? 45.081 -1.884 -49.855 1.00 60.91 84 LYS A C 1
ATOM 701 O O . LYS A 1 84 ? 46.265 -2.008 -49.548 1.00 60.91 84 LYS A O 1
ATOM 706 N N . THR A 1 85 ? 44.217 -1.302 -49.027 1.00 63.84 85 THR A N 1
ATOM 707 C CA . THR A 1 85 ? 44.623 -0.794 -47.710 1.00 63.84 85 THR A CA 1
ATOM 708 C C . THR A 1 85 ? 44.788 -1.930 -46.695 1.00 63.84 85 THR A C 1
ATOM 710 O O . THR A 1 85 ? 43.976 -2.853 -46.621 1.00 63.84 85 THR A O 1
ATOM 713 N N . SER A 1 86 ? 45.846 -1.861 -45.877 1.00 63.72 86 SER A N 1
ATOM 714 C CA . SER A 1 86 ? 46.148 -2.862 -44.837 1.00 63.72 86 SER A CA 1
ATOM 715 C C . SER A 1 86 ? 45.095 -2.909 -43.722 1.00 63.72 86 SER A C 1
ATOM 717 O O . SER A 1 86 ? 44.930 -3.928 -43.054 1.00 63.72 86 SER A O 1
ATOM 719 N N . ILE A 1 87 ? 44.345 -1.821 -43.547 1.00 70.12 87 ILE A N 1
ATOM 720 C CA . ILE A 1 87 ? 43.336 -1.643 -42.502 1.00 70.12 87 ILE A CA 1
ATOM 721 C C . ILE A 1 87 ? 41.946 -1.971 -43.068 1.00 70.12 87 ILE A C 1
ATOM 723 O O . ILE A 1 87 ? 41.578 -1.495 -44.142 1.00 70.12 87 ILE A O 1
ATOM 727 N N . ASN A 1 88 ? 41.141 -2.748 -42.333 1.00 75.81 88 ASN A N 1
ATOM 728 C CA . ASN A 1 88 ? 39.741 -3.035 -42.678 1.00 75.81 88 ASN A CA 1
ATOM 729 C C . ASN A 1 88 ? 38.833 -1.819 -42.402 1.00 75.81 88 ASN A C 1
ATOM 731 O O . ASN A 1 88 ? 37.982 -1.840 -41.512 1.00 75.81 88 ASN A O 1
ATOM 735 N N . TRP A 1 89 ? 39.034 -0.739 -43.159 1.00 78.69 89 TRP A N 1
ATOM 736 C CA . TRP A 1 89 ? 38.288 0.515 -43.020 1.00 78.69 89 TRP A CA 1
ATOM 737 C C . TRP A 1 89 ? 36.769 0.325 -43.132 1.00 78.69 89 TRP A C 1
ATOM 739 O O . TRP A 1 89 ? 36.027 1.018 -42.444 1.00 78.69 89 TRP A O 1
ATOM 749 N N . VAL A 1 90 ? 36.304 -0.647 -43.928 1.00 82.50 90 VAL A N 1
ATOM 750 C CA . VAL A 1 90 ? 34.874 -0.982 -44.060 1.00 82.50 90 VAL A CA 1
ATOM 751 C C . VAL A 1 90 ? 34.318 -1.542 -42.748 1.00 82.50 90 VAL A C 1
ATOM 753 O O . VAL A 1 90 ? 33.295 -1.063 -42.266 1.00 82.50 90 VAL A O 1
ATOM 756 N N . GLY A 1 91 ? 35.015 -2.498 -42.124 1.00 84.31 91 GLY A N 1
ATOM 757 C CA . GLY A 1 91 ? 34.628 -3.043 -40.819 1.00 84.31 91 GLY A CA 1
ATOM 758 C C . GLY A 1 91 ? 34.642 -1.986 -39.710 1.00 84.31 91 GLY A C 1
ATOM 759 O O . GLY A 1 91 ? 33.690 -1.896 -38.935 1.00 84.31 91 GLY A O 1
ATOM 760 N N . TYR A 1 92 ? 35.669 -1.129 -39.670 1.00 85.94 92 TYR A N 1
ATOM 761 C CA . TYR A 1 92 ? 35.727 -0.015 -38.714 1.00 85.94 92 TYR A CA 1
ATOM 762 C C . TYR A 1 92 ? 34.618 1.017 -38.943 1.00 85.94 92 TYR A C 1
ATOM 764 O O . TYR A 1 92 ? 34.042 1.508 -37.975 1.00 85.94 92 TYR A O 1
ATOM 772 N N . SER A 1 93 ? 34.277 1.314 -40.200 1.00 85.94 93 SER A N 1
ATOM 773 C CA . SER A 1 93 ? 33.168 2.208 -40.541 1.00 85.94 93 SER A CA 1
ATOM 774 C C . SER A 1 93 ? 31.828 1.632 -40.078 1.00 85.94 93 SER A C 1
ATOM 776 O O . SER A 1 93 ? 31.100 2.315 -39.362 1.00 85.94 93 SER A O 1
ATOM 778 N N . MET A 1 94 ? 31.549 0.356 -40.371 1.00 87.12 94 MET A N 1
ATOM 779 C CA . MET A 1 94 ? 30.339 -0.335 -39.903 1.00 87.12 94 MET A CA 1
ATOM 780 C C . MET A 1 94 ? 30.250 -0.376 -38.370 1.00 87.12 94 MET A C 1
ATOM 782 O O . MET A 1 94 ? 29.174 -0.168 -37.808 1.00 87.12 94 MET A O 1
ATOM 786 N N . MET A 1 95 ? 31.377 -0.595 -37.684 1.00 88.06 95 MET A N 1
ATOM 787 C CA . MET A 1 95 ? 31.444 -0.542 -36.222 1.00 88.06 95 MET A CA 1
ATOM 788 C C . MET A 1 95 ? 31.167 0.872 -35.692 1.00 88.06 95 MET A C 1
ATOM 790 O O . MET A 1 95 ? 30.403 1.035 -34.743 1.00 88.06 95 MET A O 1
ATOM 794 N N . GLY A 1 96 ? 31.732 1.903 -36.325 1.00 88.81 96 GLY A N 1
ATOM 795 C CA . GLY A 1 96 ? 31.448 3.301 -36.000 1.00 88.81 96 GLY A CA 1
ATOM 796 C C . GLY A 1 96 ? 29.965 3.643 -36.164 1.00 88.81 96 GLY A C 1
ATOM 797 O O . GLY A 1 96 ? 29.375 4.252 -35.273 1.00 88.81 96 GLY A O 1
ATOM 798 N N . THR A 1 97 ? 29.333 3.178 -37.246 1.00 90.00 97 THR A N 1
ATOM 799 C CA . THR A 1 97 ? 27.889 3.335 -37.475 1.00 90.00 97 THR A CA 1
ATOM 800 C C . THR A 1 97 ? 27.062 2.630 -36.402 1.00 90.00 97 THR A C 1
ATOM 802 O O . THR A 1 97 ? 26.108 3.218 -35.897 1.00 90.00 97 THR A O 1
ATOM 805 N N . TYR A 1 98 ? 27.435 1.406 -36.011 1.00 89.62 98 TYR A N 1
ATOM 806 C CA . TYR A 1 98 ? 26.771 0.690 -34.920 1.00 89.62 98 TYR A CA 1
ATOM 807 C C . TYR A 1 98 ? 26.823 1.484 -33.613 1.00 89.62 98 TYR A C 1
ATOM 809 O O . TYR A 1 98 ? 25.790 1.701 -32.983 1.00 89.62 98 TYR A O 1
ATOM 817 N N . VAL A 1 99 ? 28.013 1.953 -33.222 1.00 89.19 99 VAL A N 1
ATOM 818 C CA . VAL A 1 99 ? 28.202 2.724 -31.986 1.00 89.19 99 VAL A CA 1
ATOM 819 C C . VAL A 1 99 ? 27.401 4.024 -32.030 1.00 89.19 99 VAL A C 1
ATOM 821 O O . VAL A 1 99 ? 26.706 4.333 -31.066 1.00 89.19 99 VAL A O 1
ATOM 824 N N . ALA A 1 100 ? 27.434 4.757 -33.145 1.00 91.06 100 ALA A N 1
ATOM 825 C CA . ALA A 1 100 ? 26.671 5.992 -33.299 1.00 91.06 100 ALA A CA 1
ATOM 826 C C . ALA A 1 100 ? 25.158 5.753 -33.170 1.00 91.06 100 ALA A C 1
ATOM 828 O O . ALA A 1 100 ? 24.493 6.444 -32.402 1.00 91.06 100 ALA A O 1
ATOM 829 N N . LEU A 1 101 ? 24.617 4.741 -33.856 1.00 88.00 101 LEU A N 1
ATOM 830 C CA . LEU A 1 101 ? 23.198 4.387 -33.758 1.00 88.00 101 LEU A CA 1
ATOM 831 C C . LEU A 1 101 ? 22.819 3.890 -32.360 1.00 88.00 101 LEU A C 1
ATOM 833 O O . LEU A 1 101 ? 21.740 4.220 -31.876 1.00 88.00 101 LEU A O 1
ATOM 837 N N . ALA A 1 102 ? 23.699 3.144 -31.691 1.00 84.88 102 ALA A N 1
ATOM 838 C CA . ALA A 1 102 ? 23.461 2.674 -30.332 1.00 84.88 102 ALA A CA 1
ATOM 839 C C . ALA A 1 102 ? 23.419 3.838 -29.341 1.00 84.88 102 ALA A C 1
ATOM 841 O O . ALA A 1 102 ? 22.530 3.889 -28.495 1.00 84.88 102 ALA A O 1
ATOM 842 N N . LEU A 1 103 ? 24.328 4.806 -29.475 1.00 85.75 103 LEU A N 1
ATOM 843 C CA . LEU A 1 103 ? 24.308 6.025 -28.673 1.00 85.75 103 LEU A CA 1
ATOM 844 C C . LEU A 1 103 ? 23.055 6.858 -28.958 1.00 85.75 103 LEU A C 1
ATOM 846 O O . LEU A 1 103 ? 22.423 7.313 -28.013 1.00 85.75 103 LEU A O 1
ATOM 850 N N . ILE A 1 104 ? 22.651 7.013 -30.221 1.00 87.12 104 ILE A N 1
ATOM 851 C CA . ILE A 1 104 ? 21.410 7.712 -30.590 1.00 87.12 104 ILE A CA 1
ATOM 852 C C . ILE A 1 104 ? 20.198 7.043 -29.938 1.00 87.12 104 ILE A C 1
ATOM 854 O O . ILE A 1 104 ? 19.394 7.717 -29.302 1.00 87.12 104 ILE A O 1
ATOM 858 N N . GLU A 1 105 ? 20.085 5.722 -30.036 1.00 82.81 105 GLU A N 1
ATOM 859 C CA . GLU A 1 105 ? 18.995 4.964 -29.421 1.00 82.81 105 GLU A CA 1
ATOM 860 C C . GLU A 1 105 ? 19.014 5.102 -27.890 1.00 82.81 105 GLU A C 1
ATOM 862 O O . GLU A 1 105 ? 17.973 5.315 -27.267 1.00 82.81 105 GLU A O 1
ATOM 867 N N . ILE A 1 106 ? 20.197 5.067 -27.267 1.00 80.56 106 ILE A N 1
ATOM 868 C CA . ILE A 1 106 ? 20.344 5.282 -25.824 1.00 80.56 106 ILE A CA 1
ATOM 869 C C . ILE A 1 106 ? 19.926 6.705 -25.436 1.00 80.56 106 ILE A C 1
ATOM 871 O O . ILE A 1 106 ? 19.157 6.864 -24.497 1.00 80.56 106 ILE A O 1
ATOM 875 N N . PHE A 1 107 ? 20.398 7.742 -26.127 1.00 80.56 107 PHE A N 1
ATOM 876 C CA . PHE A 1 107 ? 20.180 9.135 -25.727 1.00 80.56 107 PHE A CA 1
ATOM 877 C C . PHE A 1 107 ? 18.815 9.693 -26.125 1.00 80.56 107 PHE A C 1
ATOM 879 O O . PHE A 1 107 ? 18.275 10.519 -25.391 1.00 80.56 107 PHE A O 1
ATOM 886 N N . LEU A 1 108 ? 18.257 9.274 -27.262 1.00 80.75 108 LEU A N 1
ATOM 887 C CA . LEU A 1 108 ? 16.997 9.810 -27.783 1.00 80.75 108 LEU A CA 1
ATOM 888 C C . LEU A 1 108 ? 15.789 8.941 -27.440 1.00 80.75 108 LEU A C 1
ATOM 890 O O . LEU A 1 108 ? 14.708 9.484 -27.231 1.00 80.75 108 LEU A O 1
ATOM 894 N N . ASN A 1 109 ? 15.958 7.621 -27.330 1.00 76.88 109 ASN A N 1
ATOM 895 C CA . ASN A 1 109 ? 14.834 6.717 -27.080 1.00 76.88 109 ASN A CA 1
ATOM 896 C C . ASN A 1 109 ? 14.876 6.160 -25.654 1.00 76.88 109 ASN A C 1
ATOM 898 O O . ASN A 1 109 ? 13.901 6.276 -24.912 1.00 76.88 109 ASN A O 1
ATOM 902 N N . HIS A 1 110 ? 16.015 5.618 -25.216 1.00 71.25 110 HIS A N 1
ATOM 903 C CA . HIS A 1 110 ? 16.098 4.951 -23.919 1.00 71.25 110 HIS A CA 1
ATOM 904 C C . HIS A 1 110 ? 16.150 5.933 -22.742 1.00 71.25 110 HIS A C 1
ATOM 906 O O . HIS A 1 110 ? 15.309 5.862 -21.853 1.00 71.25 110 HIS A O 1
ATOM 912 N N . TYR A 1 111 ? 17.080 6.884 -22.723 1.00 67.38 111 TYR A N 1
ATOM 913 C CA . TYR A 1 111 ? 17.255 7.824 -21.614 1.00 67.38 111 TYR A CA 1
ATOM 914 C C . TYR A 1 111 ? 16.006 8.690 -21.378 1.00 67.38 111 TYR A C 1
ATOM 916 O O . TYR A 1 111 ? 15.596 8.830 -20.225 1.00 67.38 111 TYR A O 1
ATOM 924 N N . PRO A 1 112 ? 15.307 9.186 -22.421 1.00 65.88 112 PRO A N 1
ATOM 925 C CA . PRO A 1 112 ? 14.024 9.855 -22.243 1.00 65.88 112 PRO A CA 1
ATOM 926 C C . PRO A 1 112 ? 12.920 8.905 -21.771 1.00 65.88 112 PRO A C 1
ATOM 928 O O . PRO A 1 112 ? 12.087 9.327 -20.977 1.00 65.88 112 PRO A O 1
ATOM 931 N N . SER A 1 113 ? 12.938 7.622 -22.158 1.00 59.31 113 SER A N 1
ATOM 932 C CA . SER A 1 113 ? 12.006 6.622 -21.603 1.00 59.31 113 SER A CA 1
ATOM 933 C C . SER A 1 113 ? 12.256 6.311 -20.119 1.00 59.31 113 SER A C 1
ATOM 935 O O . SER A 1 113 ? 11.328 5.932 -19.411 1.00 59.31 113 SER A O 1
ATOM 937 N N . ILE A 1 114 ? 13.490 6.509 -19.632 1.00 60.59 114 ILE A N 1
ATOM 938 C CA . ILE A 1 114 ? 13.874 6.340 -18.221 1.00 60.59 114 ILE A CA 1
ATOM 939 C C . ILE A 1 114 ? 13.765 7.659 -17.442 1.00 60.59 114 ILE A C 1
ATOM 941 O O . ILE A 1 114 ? 14.027 7.656 -16.241 1.00 60.59 114 ILE A O 1
ATOM 945 N N . LYS A 1 115 ? 13.375 8.792 -18.058 1.00 55.28 115 LYS A N 1
ATOM 946 C CA . LYS A 1 115 ? 13.107 10.028 -17.303 1.00 55.28 115 LYS A CA 1
ATOM 947 C C . LYS A 1 115 ? 12.003 9.746 -16.290 1.00 55.28 115 LYS A C 1
ATOM 949 O O . LYS A 1 115 ? 10.812 9.819 -16.579 1.00 55.28 115 LYS A O 1
ATOM 954 N N . THR A 1 116 ? 12.423 9.427 -15.075 1.00 57.06 116 THR A N 1
ATOM 955 C CA . THR A 1 116 ? 11.543 9.316 -13.932 1.00 57.06 116 THR A CA 1
ATOM 956 C C . THR A 1 116 ? 10.952 10.691 -13.699 1.00 57.06 116 THR A C 1
ATOM 958 O O . THR A 1 116 ? 11.675 11.689 -13.653 1.00 57.06 116 THR A O 1
ATOM 961 N N . TYR A 1 117 ? 9.631 10.727 -13.584 1.00 62.53 117 TYR A N 1
ATOM 962 C CA . TYR A 1 117 ? 8.868 11.932 -13.305 1.00 62.53 117 TYR A CA 1
ATOM 963 C C . TYR A 1 117 ? 9.422 12.673 -12.073 1.00 62.53 117 TYR A C 1
ATOM 965 O O . TYR A 1 117 ? 9.972 12.052 -11.157 1.00 62.53 117 TYR A O 1
ATOM 973 N N . ASN A 1 118 ? 9.278 14.002 -12.036 1.00 72.88 118 ASN A N 1
ATOM 974 C CA . ASN A 1 118 ? 9.734 14.812 -10.911 1.00 72.88 118 ASN A CA 1
ATOM 975 C C . ASN A 1 118 ? 8.967 14.417 -9.639 1.00 72.88 118 ASN A C 1
ATOM 977 O O . ASN A 1 118 ? 7.831 14.833 -9.413 1.00 72.88 118 ASN A O 1
ATOM 981 N N . ALA A 1 119 ? 9.602 13.614 -8.786 1.00 76.00 119 ALA A N 1
ATOM 982 C CA . ALA A 1 119 ? 8.998 13.093 -7.563 1.00 76.00 119 ALA A CA 1
ATOM 983 C C . ALA A 1 119 ? 8.430 14.200 -6.655 1.00 76.00 119 ALA A C 1
ATOM 985 O O . ALA A 1 119 ? 7.441 13.977 -5.956 1.00 76.00 119 ALA A O 1
ATOM 986 N N . LYS A 1 120 ? 9.032 15.397 -6.677 1.00 82.75 120 LYS A N 1
ATOM 987 C CA . LYS A 1 120 ? 8.573 16.550 -5.896 1.00 82.75 120 LYS A CA 1
ATOM 988 C C . LYS A 1 120 ? 7.265 17.111 -6.444 1.00 82.75 120 LYS A C 1
ATOM 990 O O . LYS A 1 120 ? 6.342 17.346 -5.674 1.00 82.75 120 LYS A O 1
ATOM 995 N N . GLU A 1 121 ? 7.180 17.282 -7.757 1.00 84.50 121 GLU A N 1
ATOM 996 C CA . GLU A 1 121 ? 5.959 17.732 -8.431 1.00 84.50 121 GLU A CA 1
ATOM 997 C C . GLU A 1 121 ? 4.820 16.732 -8.213 1.00 84.50 121 GLU A C 1
ATOM 999 O O . GLU A 1 121 ? 3.722 17.121 -7.836 1.00 84.50 121 GLU A O 1
ATOM 1004 N N . TYR A 1 122 ? 5.118 15.434 -8.300 1.00 84.94 122 TYR A N 1
ATOM 1005 C CA . TYR A 1 122 ? 4.131 14.368 -8.100 1.00 84.94 122 TYR A CA 1
ATOM 1006 C C . TYR A 1 122 ? 3.529 14.426 -6.708 1.00 84.94 122 TYR A C 1
ATOM 1008 O O . TYR A 1 122 ? 2.315 14.419 -6.516 1.00 84.94 122 TYR A O 1
ATOM 1016 N N . LYS A 1 123 ? 4.419 14.504 -5.718 1.00 86.94 123 LYS A N 1
ATOM 1017 C CA . LYS A 1 123 ? 4.045 14.611 -4.321 1.00 86.94 123 LYS A CA 1
ATOM 1018 C C . LYS A 1 123 ? 3.227 15.879 -4.082 1.00 86.94 123 LYS A C 1
ATOM 1020 O O . LYS A 1 123 ? 2.228 15.813 -3.377 1.00 86.94 123 LYS A O 1
ATOM 1025 N N . ASN A 1 124 ? 3.602 17.004 -4.685 1.00 89.25 124 ASN A N 1
ATOM 1026 C CA . ASN A 1 124 ? 2.843 18.246 -4.568 1.00 89.25 124 ASN A CA 1
ATOM 1027 C C . ASN A 1 124 ? 1.447 18.127 -5.197 1.00 89.25 124 ASN A C 1
ATOM 1029 O O . ASN A 1 124 ? 0.486 18.566 -4.577 1.00 89.25 124 ASN A O 1
ATOM 1033 N N 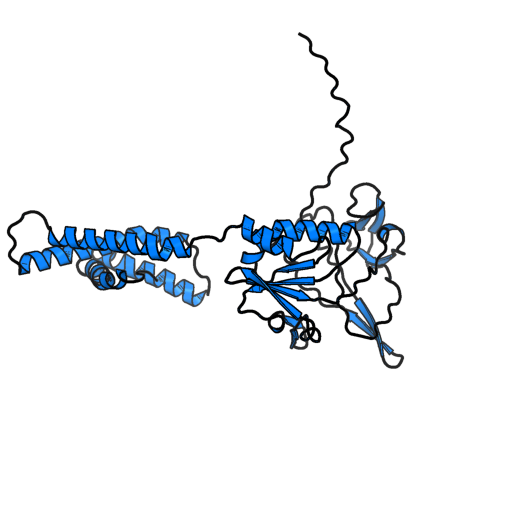. ASN A 1 125 ? 1.322 17.482 -6.360 1.00 90.44 125 ASN A N 1
ATOM 1034 C CA . ASN A 1 125 ? 0.043 17.277 -7.046 1.00 90.44 125 ASN A CA 1
ATOM 1035 C C . ASN A 1 125 ? -0.897 16.349 -6.278 1.00 90.44 125 ASN A C 1
ATOM 1037 O O . ASN A 1 125 ? -2.102 16.573 -6.282 1.00 90.44 125 ASN A O 1
ATOM 1041 N N . ILE A 1 126 ? -0.367 15.315 -5.617 1.00 91.06 126 ILE A N 1
ATOM 1042 C CA . ILE A 1 126 ? -1.169 14.500 -4.698 1.00 91.06 126 ILE A CA 1
ATOM 1043 C C . ILE A 1 126 ? -1.556 15.352 -3.490 1.00 91.06 126 ILE A C 1
ATOM 1045 O O . ILE A 1 126 ? -2.731 15.443 -3.162 1.00 91.06 126 ILE A O 1
ATOM 1049 N N . SER A 1 127 ? -0.586 16.020 -2.861 1.00 90.31 127 SER A N 1
ATOM 1050 C CA . SER A 1 127 ? -0.811 16.780 -1.629 1.00 90.31 127 SER A CA 1
ATOM 1051 C C . SER A 1 127 ? -1.794 17.938 -1.794 1.00 90.31 127 SER A C 1
ATOM 1053 O O . SER A 1 127 ? -2.451 18.286 -0.821 1.00 90.31 127 SER A O 1
ATOM 1055 N N . SER A 1 128 ? -1.887 18.555 -2.974 1.00 91.31 128 SER A N 1
ATOM 1056 C CA . SER A 1 128 ? -2.859 19.620 -3.258 1.00 91.31 128 SER A CA 1
ATOM 1057 C C . SER A 1 128 ? -4.280 19.095 -3.480 1.00 91.31 128 SER A C 1
ATOM 1059 O O . SER A 1 128 ? -5.230 19.873 -3.494 1.00 91.31 128 SER A O 1
ATOM 1061 N N . GLN A 1 129 ? -4.427 17.782 -3.660 1.00 91.62 129 GLN A N 1
ATOM 1062 C CA . GLN A 1 129 ? -5.680 17.098 -3.980 1.00 91.62 129 GLN A CA 1
ATOM 1063 C C . GLN A 1 129 ? -6.138 16.129 -2.877 1.00 91.62 129 GLN A C 1
ATOM 1065 O O . GLN A 1 129 ? -7.175 15.476 -3.023 1.00 91.62 129 GLN A O 1
ATOM 1070 N N . THR A 1 130 ? -5.376 16.032 -1.787 1.00 91.06 130 THR A N 1
ATOM 1071 C CA . THR A 1 130 ? -5.658 15.193 -0.617 1.00 91.06 130 THR A CA 1
ATOM 1072 C C . THR A 1 130 ? -5.677 16.038 0.645 1.00 91.06 130 THR A C 1
ATOM 1074 O O . THR A 1 130 ? -4.754 16.820 0.879 1.00 91.06 130 THR A O 1
ATOM 1077 N N . GLU A 1 131 ? -6.664 15.816 1.500 1.00 91.00 131 GLU A N 1
ATOM 1078 C CA . GLU A 1 131 ? -6.714 16.410 2.829 1.00 91.00 131 GLU A CA 1
ATOM 1079 C C . GLU A 1 131 ? -5.953 15.577 3.864 1.00 91.00 131 GLU A C 1
ATOM 1081 O O . GLU A 1 131 ? -5.536 14.443 3.619 1.00 91.00 131 GLU A O 1
ATOM 1086 N N . ARG A 1 132 ? -5.765 16.159 5.053 1.00 91.44 132 ARG A N 1
ATOM 1087 C CA . ARG A 1 132 ? -5.002 15.562 6.155 1.00 91.44 132 ARG A CA 1
ATOM 1088 C C . ARG A 1 132 ? -5.560 14.203 6.598 1.00 91.44 132 ARG A C 1
ATOM 1090 O O . ARG A 1 132 ? -4.762 13.326 6.928 1.00 91.44 132 ARG A O 1
ATOM 1097 N N . ASN A 1 133 ? -6.886 14.058 6.572 1.00 90.88 133 ASN A N 1
ATOM 1098 C CA . ASN A 1 133 ? -7.621 12.885 7.055 1.00 90.88 133 ASN A CA 1
ATOM 1099 C C . ASN A 1 133 ? -8.258 12.090 5.900 1.00 90.88 133 ASN A C 1
ATOM 1101 O O . ASN A 1 133 ? -9.189 11.320 6.113 1.00 90.88 133 ASN A O 1
ATOM 1105 N N . ASP A 1 134 ? -7.761 12.264 4.671 1.00 91.25 134 ASP A N 1
ATOM 1106 C CA . ASP A 1 134 ? -8.180 11.456 3.525 1.00 91.25 134 ASP A CA 1
ATOM 1107 C C . ASP A 1 134 ? -7.437 10.118 3.490 1.00 91.25 134 ASP A C 1
ATOM 1109 O O . ASP A 1 134 ? -6.199 10.081 3.495 1.00 91.25 134 ASP A O 1
ATOM 1113 N N . LEU A 1 135 ? -8.179 9.015 3.366 1.00 89.38 135 LEU A N 1
ATOM 1114 C CA . LEU A 1 135 ? -7.602 7.697 3.125 1.00 89.38 135 LEU A CA 1
ATOM 1115 C C . LEU A 1 135 ? -7.150 7.599 1.670 1.00 89.38 135 LEU A C 1
ATOM 1117 O O . LEU A 1 135 ? -7.963 7.578 0.744 1.00 89.38 135 LEU A O 1
ATOM 1121 N N . LEU A 1 136 ? -5.837 7.504 1.477 1.00 90.31 136 LEU A N 1
ATOM 1122 C CA . LEU A 1 136 ? -5.234 7.318 0.166 1.00 90.31 136 LEU A CA 1
ATOM 1123 C C . LEU A 1 136 ? -5.058 5.823 -0.127 1.00 90.31 136 LEU A C 1
ATOM 1125 O O . LEU A 1 136 ? -4.193 5.166 0.444 1.00 90.31 136 LEU A O 1
ATOM 1129 N N . LEU A 1 137 ? -5.847 5.292 -1.051 1.00 86.75 137 LEU A N 1
ATOM 1130 C CA . LEU A 1 137 ? -5.707 3.940 -1.579 1.00 86.75 137 LEU A CA 1
ATOM 1131 C C . LEU A 1 137 ? -4.821 3.974 -2.821 1.00 86.75 137 LEU A C 1
ATOM 1133 O O . LEU A 1 137 ? -4.981 4.838 -3.680 1.00 86.75 137 LEU A O 1
ATOM 1137 N N . VAL A 1 138 ? -3.879 3.039 -2.933 1.00 84.56 138 VAL A N 1
ATOM 1138 C CA . VAL A 1 138 ? -2.939 2.989 -4.058 1.00 84.56 138 VAL A CA 1
ATOM 1139 C C . VAL A 1 138 ? -3.003 1.616 -4.708 1.00 84.56 138 VAL A C 1
ATOM 1141 O O . VAL A 1 138 ? -2.612 0.629 -4.096 1.00 84.56 138 VAL A O 1
ATOM 1144 N N . ALA A 1 139 ? -3.480 1.562 -5.952 1.00 76.06 139 ALA A N 1
ATOM 1145 C CA . ALA A 1 139 ? -3.703 0.295 -6.650 1.00 76.06 139 ALA A CA 1
ATOM 1146 C C . ALA A 1 139 ? -2.415 -0.346 -7.205 1.00 76.06 139 ALA A C 1
ATOM 1148 O O . ALA A 1 139 ? -2.365 -1.554 -7.405 1.00 76.06 139 ALA A O 1
ATOM 1149 N N . ASP A 1 140 ? -1.368 0.450 -7.455 1.00 73.62 140 ASP A N 1
ATOM 1150 C CA . ASP A 1 140 ? -0.108 -0.010 -8.053 1.00 73.62 140 ASP A CA 1
ATOM 1151 C C .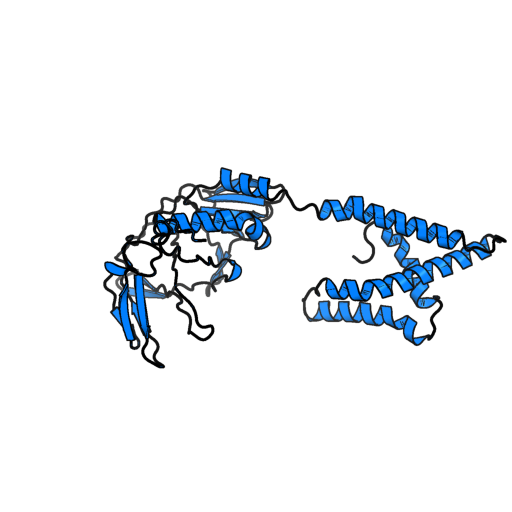 ASP A 1 140 ? 1.084 0.328 -7.143 1.00 73.62 140 ASP A C 1
ATOM 1153 O O . ASP A 1 140 ? 1.299 1.485 -6.760 1.00 73.62 140 ASP A O 1
ATOM 1157 N N . SER A 1 141 ? 1.903 -0.677 -6.827 1.00 72.25 141 SER A N 1
ATOM 1158 C CA . SER A 1 141 ? 3.087 -0.533 -5.972 1.00 72.25 141 SER A CA 1
ATOM 1159 C C . SER A 1 141 ? 4.105 0.482 -6.513 1.00 72.25 141 SER A C 1
ATOM 1161 O O . SER A 1 141 ? 4.789 1.150 -5.734 1.00 72.25 141 SER A O 1
ATOM 1163 N N . ARG A 1 142 ? 4.163 0.687 -7.835 1.00 72.88 142 ARG A N 1
ATOM 1164 C CA . ARG A 1 142 ? 5.014 1.701 -8.480 1.00 72.88 142 ARG A CA 1
ATOM 1165 C C . ARG A 1 142 ? 4.567 3.122 -8.147 1.00 72.88 142 ARG A C 1
ATOM 1167 O O . ARG A 1 142 ? 5.397 4.022 -8.027 1.00 72.88 142 ARG A O 1
ATOM 1174 N N . HIS A 1 143 ? 3.264 3.337 -7.969 1.00 77.44 143 HIS A N 1
ATOM 1175 C CA . HIS A 1 143 ? 2.708 4.636 -7.582 1.00 77.44 143 HIS A CA 1
ATOM 1176 C C . HIS A 1 143 ? 2.882 4.896 -6.084 1.00 77.44 143 HIS A C 1
ATOM 1178 O O . HIS A 1 143 ? 3.062 6.046 -5.670 1.00 77.44 143 HIS A O 1
ATOM 1184 N N . TYR A 1 144 ? 2.885 3.829 -5.280 1.00 80.94 144 TYR A N 1
ATOM 1185 C CA . TYR A 1 144 ? 3.037 3.917 -3.833 1.00 80.94 144 TYR A CA 1
ATOM 1186 C C . TYR A 1 144 ? 4.377 4.530 -3.430 1.00 80.94 144 TYR A C 1
ATOM 1188 O O . TYR A 1 144 ? 4.393 5.378 -2.543 1.00 80.94 144 TYR A O 1
ATOM 1196 N N . LEU A 1 145 ? 5.483 4.192 -4.105 1.00 79.25 145 LEU A N 1
ATOM 1197 C CA . LEU A 1 145 ? 6.821 4.693 -3.752 1.00 79.25 145 LEU A CA 1
ATOM 1198 C C . LEU A 1 145 ? 6.861 6.223 -3.593 1.00 79.25 145 LEU A C 1
ATOM 1200 O O . LEU A 1 145 ? 7.408 6.737 -2.617 1.00 79.25 145 LEU A O 1
ATOM 1204 N N . TYR A 1 146 ? 6.233 6.944 -4.522 1.00 80.19 146 TYR A N 1
ATOM 1205 C CA . TYR A 1 146 ? 6.218 8.407 -4.533 1.00 80.19 146 TYR A CA 1
ATOM 1206 C C . TYR A 1 146 ? 5.093 9.009 -3.674 1.00 80.19 146 TYR A C 1
ATOM 1208 O O . TYR A 1 146 ? 5.228 10.127 -3.178 1.00 80.19 146 TYR A O 1
ATOM 1216 N N . ALA A 1 147 ? 4.009 8.264 -3.442 1.00 86.19 147 ALA A N 1
ATOM 1217 C CA . ALA A 1 147 ? 2.898 8.673 -2.580 1.00 86.19 147 ALA A CA 1
ATOM 1218 C C . ALA A 1 147 ? 3.113 8.328 -1.090 1.00 86.19 147 ALA A C 1
ATOM 1220 O O . ALA A 1 147 ? 2.437 8.883 -0.223 1.00 86.19 147 ALA A O 1
ATOM 1221 N N . ARG A 1 148 ? 4.080 7.455 -0.770 1.00 85.75 148 ARG A N 1
ATOM 1222 C CA . ARG A 1 148 ? 4.288 6.834 0.550 1.00 85.75 148 ARG A CA 1
ATOM 1223 C C . ARG A 1 148 ? 4.304 7.825 1.706 1.00 85.75 148 ARG A C 1
ATOM 1225 O O . ARG A 1 148 ? 3.734 7.557 2.757 1.00 85.75 148 ARG A O 1
ATOM 1232 N N . SER A 1 149 ? 4.966 8.968 1.531 1.00 87.44 149 SER A N 1
ATOM 1233 C CA . SER A 1 149 ? 5.057 9.972 2.599 1.00 87.44 149 SER A CA 1
ATOM 1234 C C . SER A 1 149 ? 3.715 10.642 2.917 1.00 87.44 149 SER A C 1
ATOM 1236 O O . SER A 1 149 ? 3.455 10.930 4.081 1.00 87.44 149 SER A O 1
ATOM 1238 N N . ILE A 1 150 ? 2.863 10.853 1.907 1.00 90.12 150 ILE A N 1
ATOM 1239 C CA . ILE A 1 150 ? 1.516 11.414 2.079 1.00 90.12 150 ILE A CA 1
ATOM 1240 C C . ILE A 1 150 ? 0.612 10.346 2.678 1.00 90.12 150 ILE A C 1
ATOM 1242 O O . ILE A 1 150 ? -0.002 10.591 3.707 1.00 90.12 150 ILE A O 1
ATOM 1246 N N . TYR A 1 151 ? 0.637 9.135 2.113 1.00 89.38 151 TYR A N 1
ATOM 1247 C CA . TYR A 1 151 ? -0.070 7.973 2.651 1.00 89.38 151 TYR A CA 1
ATOM 1248 C C . TYR A 1 151 ? 0.199 7.775 4.151 1.00 89.38 151 TYR A C 1
ATOM 1250 O O . TYR A 1 151 ? -0.734 7.743 4.948 1.00 89.38 151 TYR A O 1
ATOM 1258 N N . LYS A 1 152 ? 1.481 7.716 4.549 1.00 87.50 152 LYS A N 1
ATOM 1259 C CA . LYS A 1 152 ? 1.885 7.534 5.952 1.00 87.50 152 LYS A CA 1
ATOM 1260 C C . LYS A 1 152 ? 1.345 8.650 6.839 1.00 87.50 152 LYS A C 1
ATOM 1262 O O . LYS A 1 152 ? 0.782 8.366 7.890 1.00 87.50 152 LYS A O 1
ATOM 1267 N N . LYS A 1 153 ? 1.528 9.904 6.416 1.00 89.38 153 LYS A N 1
ATOM 1268 C CA . LYS A 1 153 ? 1.091 11.069 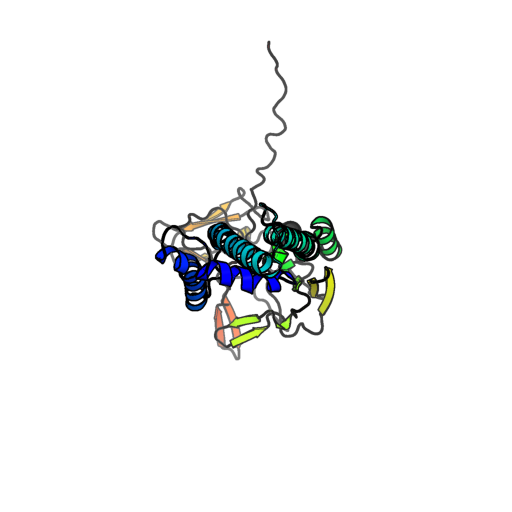7.186 1.00 89.38 153 LYS A CA 1
ATOM 1269 C C . LYS A 1 153 ? -0.426 11.066 7.359 1.00 89.38 153 LYS A C 1
ATOM 1271 O O . LYS A 1 153 ? -0.889 11.268 8.473 1.00 89.38 153 LYS A O 1
ATOM 1276 N N . ASN A 1 154 ? -1.176 10.816 6.291 1.00 91.19 154 ASN A N 1
ATOM 1277 C CA . ASN A 1 154 ? -2.632 10.793 6.330 1.00 91.19 154 ASN A CA 1
ATOM 1278 C C . ASN A 1 154 ? -3.154 9.681 7.234 1.00 91.19 154 ASN A C 1
ATOM 1280 O O . ASN A 1 154 ? -3.972 9.958 8.100 1.00 91.19 154 ASN A O 1
ATOM 1284 N N . LEU A 1 155 ? -2.628 8.457 7.108 1.00 87.44 155 LEU A N 1
ATOM 1285 C CA . LEU A 1 155 ? -3.063 7.347 7.957 1.00 87.44 155 LEU A CA 1
ATOM 1286 C C . LEU A 1 155 ? -2.774 7.615 9.441 1.00 87.44 155 LEU A C 1
ATOM 1288 O O . LEU A 1 155 ? -3.613 7.335 10.288 1.00 87.44 155 LEU A O 1
ATOM 1292 N N . GLN A 1 156 ? -1.628 8.227 9.759 1.00 86.62 156 GLN A N 1
ATOM 1293 C CA . GLN A 1 156 ? -1.330 8.664 11.126 1.00 86.62 156 GLN A CA 1
ATOM 1294 C C . GLN A 1 156 ? -2.338 9.695 11.645 1.00 86.62 156 GLN A C 1
ATOM 1296 O O . GLN A 1 156 ? -2.734 9.605 12.801 1.00 86.62 156 GLN A O 1
ATOM 1301 N N . ASN A 1 157 ? -2.764 10.655 10.817 1.00 89.06 157 ASN A N 1
ATOM 1302 C CA . ASN A 1 157 ? -3.757 11.644 11.240 1.00 89.06 157 ASN A CA 1
ATOM 1303 C C . ASN A 1 157 ? -5.149 11.033 11.381 1.00 89.06 157 ASN A C 1
ATOM 1305 O O . ASN A 1 157 ? -5.801 11.309 12.373 1.00 89.06 157 ASN A O 1
ATOM 1309 N N . ILE A 1 158 ? -5.571 10.166 10.452 1.00 87.31 158 ILE A N 1
ATOM 1310 C CA . ILE A 1 158 ? -6.864 9.468 10.529 1.00 87.31 158 ILE A CA 1
ATOM 1311 C C . ILE A 1 158 ? -6.989 8.738 11.859 1.00 87.31 158 ILE A C 1
ATOM 1313 O O . ILE A 1 158 ? -8.016 8.836 12.524 1.00 87.31 158 ILE A O 1
ATOM 1317 N N . ILE A 1 159 ? -5.930 8.034 12.258 1.00 83.50 159 ILE A N 1
ATOM 1318 C CA . ILE A 1 159 ? -5.936 7.283 13.507 1.00 83.50 159 ILE A CA 1
ATOM 1319 C C . ILE A 1 159 ? -5.853 8.239 14.711 1.00 83.50 159 ILE A C 1
ATOM 1321 O O . ILE A 1 159 ? -6.657 8.126 15.629 1.00 83.50 159 ILE A O 1
ATOM 1325 N N . ALA A 1 160 ? -4.948 9.224 14.697 1.00 83.44 160 ALA A N 1
ATOM 1326 C CA . ALA A 1 160 ? -4.773 10.169 15.809 1.00 83.44 160 ALA A CA 1
ATOM 1327 C C . ALA A 1 160 ? -6.006 11.048 16.081 1.00 83.44 160 ALA A C 1
ATOM 1329 O O . ALA A 1 160 ? -6.372 11.266 17.240 1.00 83.44 160 ALA A O 1
ATOM 1330 N N . ASP A 1 161 ? -6.628 11.543 15.013 1.00 86.06 161 ASP A N 1
ATOM 1331 C CA . ASP A 1 161 ? -7.819 12.389 15.047 1.00 86.06 161 ASP A CA 1
ATOM 1332 C C . ASP A 1 161 ? -9.100 11.536 15.140 1.00 86.06 161 ASP A C 1
ATOM 1334 O O . ASP A 1 161 ? -10.173 12.072 15.407 1.00 86.06 161 ASP A O 1
ATOM 1338 N N . ASN A 1 162 ? -8.988 10.211 14.954 1.00 84.19 162 ASN A N 1
ATOM 1339 C CA . ASN A 1 162 ? -10.094 9.256 14.898 1.00 84.19 162 ASN A CA 1
ATOM 1340 C C . ASN A 1 162 ? -11.192 9.701 13.912 1.00 84.19 162 ASN A C 1
ATOM 1342 O O . ASN A 1 162 ? -12.381 9.717 14.233 1.00 84.19 162 ASN A O 1
ATOM 1346 N N . GLN A 1 163 ? -10.782 10.134 12.717 1.00 86.00 163 GLN A N 1
ATOM 1347 C CA . GLN A 1 163 ? -11.665 10.752 11.730 1.00 86.00 163 GLN A CA 1
ATOM 1348 C C . GLN A 1 163 ? -11.202 10.459 10.302 1.00 86.00 163 GLN A C 1
ATOM 1350 O O . GLN A 1 163 ? -10.013 10.521 9.996 1.00 86.00 163 GLN A O 1
ATOM 1355 N N . LEU A 1 164 ? -12.158 10.211 9.404 1.00 88.44 164 LEU A N 1
ATOM 1356 C CA . LEU A 1 164 ? -11.918 10.015 7.974 1.00 88.44 164 LEU A CA 1
ATOM 1357 C C . LEU A 1 164 ? -12.649 11.097 7.161 1.00 88.44 164 LEU A C 1
ATOM 1359 O O . LEU A 1 164 ? -13.872 11.128 7.133 1.00 88.44 164 LEU A O 1
ATOM 1363 N N . SER A 1 165 ? -11.941 11.985 6.473 1.00 86.81 165 SER A N 1
ATOM 1364 C CA . SER A 1 165 ? -12.594 13.049 5.686 1.00 86.81 165 SER A CA 1
ATOM 1365 C C . SER A 1 165 ? -13.081 12.573 4.318 1.00 86.81 165 SER A C 1
ATOM 1367 O O . SER A 1 165 ? -14.051 13.101 3.777 1.00 86.81 165 SER A O 1
ATOM 1369 N N . GLY A 1 166 ? -12.431 11.558 3.756 1.00 88.12 166 GLY A N 1
ATOM 1370 C CA . GLY A 1 166 ? -12.750 11.062 2.428 1.00 88.12 166 GLY A CA 1
ATOM 1371 C C . GLY A 1 166 ? -11.826 9.940 1.990 1.00 88.12 166 GLY A C 1
ATOM 1372 O O . GLY A 1 166 ? -10.883 9.568 2.690 1.00 88.12 166 GLY A O 1
ATOM 1373 N N . ILE A 1 167 ? -12.104 9.387 0.810 1.00 87.75 167 ILE A N 1
ATOM 1374 C CA . ILE A 1 167 ? -11.301 8.317 0.216 1.00 87.75 167 ILE A CA 1
ATOM 1375 C C . ILE A 1 167 ? -10.837 8.754 -1.165 1.00 87.75 167 ILE A C 1
ATOM 1377 O O . ILE A 1 167 ? -11.615 9.246 -1.987 1.00 87.75 167 ILE A O 1
ATOM 1381 N N . LYS A 1 168 ? -9.540 8.585 -1.409 1.00 89.44 168 LYS A N 1
ATOM 1382 C CA . LYS A 1 168 ? -8.875 8.932 -2.660 1.00 89.44 168 LYS A CA 1
ATOM 1383 C C . LYS A 1 168 ? -8.191 7.687 -3.199 1.00 89.44 168 LYS A C 1
ATOM 1385 O O . LYS A 1 168 ? -7.369 7.093 -2.511 1.00 89.44 168 LYS A O 1
ATOM 1390 N N . LEU A 1 169 ? -8.514 7.291 -4.422 1.00 88.69 169 LEU A N 1
ATOM 1391 C CA . LEU A 1 169 ? -7.944 6.116 -5.072 1.00 88.69 169 LEU A CA 1
ATOM 1392 C C . LEU A 1 169 ? -6.973 6.550 -6.175 1.00 88.69 169 LEU A C 1
ATOM 1394 O O . LEU A 1 169 ? -7.362 7.157 -7.170 1.00 88.69 169 LEU A O 1
ATOM 1398 N N . LEU A 1 170 ? -5.694 6.239 -5.988 1.00 88.50 170 LEU A N 1
ATOM 1399 C CA . LEU A 1 170 ? -4.615 6.538 -6.919 1.00 88.50 170 LEU A CA 1
ATOM 1400 C C . LEU A 1 170 ? -4.412 5.371 -7.889 1.00 88.50 170 LEU A C 1
ATOM 1402 O O . LEU A 1 170 ? -3.955 4.290 -7.499 1.00 88.50 170 LEU A O 1
ATOM 1406 N N . VAL A 1 171 ? -4.716 5.616 -9.162 1.00 86.81 171 VAL A N 1
ATOM 1407 C CA . VAL A 1 171 ? -4.716 4.607 -10.230 1.00 86.81 171 VAL A CA 1
ATOM 1408 C C . VAL A 1 171 ? -4.007 5.111 -11.484 1.00 86.81 171 VAL A C 1
ATOM 1410 O O . VAL A 1 171 ? -3.767 6.306 -11.663 1.00 86.81 171 VAL A O 1
ATOM 1413 N N . ASN A 1 172 ? -3.666 4.174 -12.368 1.00 85.38 172 ASN A N 1
ATOM 1414 C CA . ASN A 1 172 ? -3.286 4.508 -13.737 1.00 85.38 172 ASN A CA 1
ATOM 1415 C C . ASN A 1 172 ? -4.507 5.081 -14.485 1.00 85.38 172 ASN A C 1
ATOM 1417 O O . ASN A 1 172 ? -5.639 4.690 -14.206 1.00 85.38 172 ASN A O 1
ATOM 1421 N N . ASN A 1 173 ? -4.291 5.969 -15.453 1.00 81.44 173 ASN A N 1
ATOM 1422 C CA . ASN A 1 173 ? -5.348 6.538 -16.291 1.00 81.44 173 ASN A CA 1
ATOM 1423 C C . ASN A 1 173 ? -6.196 5.475 -17.000 1.00 81.44 173 ASN A C 1
ATOM 1425 O O . ASN A 1 173 ? -7.403 5.677 -17.142 1.00 81.44 173 ASN A O 1
ATOM 1429 N N . ALA A 1 174 ? -5.579 4.352 -17.382 1.00 79.62 174 ALA A N 1
ATOM 1430 C CA . ALA A 1 174 ? -6.252 3.229 -18.032 1.00 79.62 174 ALA A CA 1
ATOM 1431 C C . ALA A 1 174 ? -7.189 2.436 -17.105 1.00 79.62 174 ALA A C 1
ATOM 1433 O O . ALA A 1 174 ? -8.059 1.731 -17.602 1.00 79.62 174 ALA A O 1
ATOM 1434 N N . LEU A 1 175 ? -7.009 2.534 -15.784 1.00 77.50 175 LEU A N 1
ATOM 1435 C CA . LEU A 1 175 ? -7.817 1.803 -14.811 1.00 77.50 175 LEU A CA 1
ATOM 1436 C C . LEU A 1 175 ? -9.005 2.649 -14.357 1.00 77.50 175 LEU A C 1
ATOM 1438 O O . LEU A 1 175 ? -8.879 3.846 -14.072 1.00 77.50 175 LEU A O 1
ATOM 1442 N N . ASN A 1 176 ? -10.156 2.003 -14.247 1.00 75.56 176 ASN A N 1
ATOM 1443 C CA . ASN A 1 176 ? -11.362 2.560 -13.661 1.00 75.56 176 ASN A CA 1
ATOM 1444 C C . ASN A 1 176 ? -11.587 1.987 -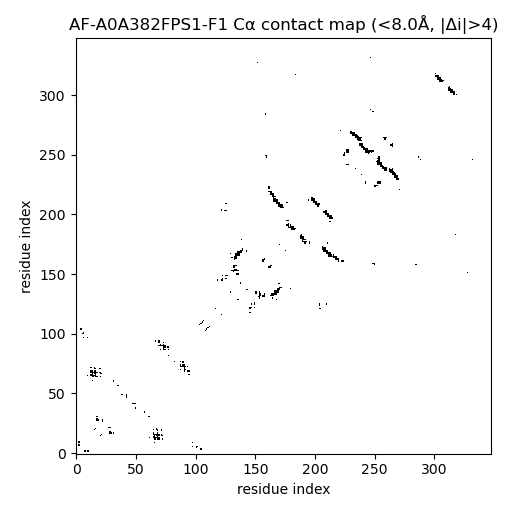12.264 1.00 75.56 176 ASN A C 1
ATOM 1446 O O . ASN A 1 176 ? -10.974 1.002 -11.858 1.00 75.56 176 ASN A O 1
ATOM 1450 N N . ILE A 1 177 ? -12.477 2.622 -11.501 1.00 75.62 177 ILE A N 1
ATOM 1451 C CA . ILE A 1 177 ? -12.792 2.150 -10.151 1.00 75.62 177 ILE A CA 1
ATOM 1452 C C . ILE A 1 177 ? -13.377 0.730 -10.163 1.00 75.62 177 ILE A C 1
ATOM 1454 O O . ILE A 1 177 ? -13.180 -0.032 -9.222 1.00 75.62 177 ILE A O 1
ATOM 1458 N N . GLU A 1 178 ? -14.084 0.381 -11.241 1.00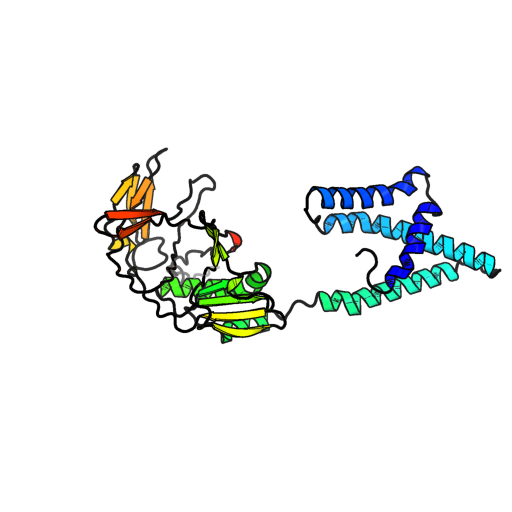 75.31 178 GLU A N 1
ATOM 1459 C CA . GLU A 1 178 ? -14.747 -0.908 -11.429 1.00 75.31 178 GLU A CA 1
ATOM 1460 C C . GLU A 1 178 ? -13.743 -2.047 -11.559 1.00 75.31 178 GLU A C 1
ATOM 1462 O O . GLU A 1 178 ? -14.067 -3.188 -11.241 1.00 75.31 178 GLU A O 1
ATOM 1467 N N . ASP A 1 179 ? -12.514 -1.735 -11.971 1.00 77.44 179 ASP A N 1
ATOM 1468 C CA . ASP A 1 179 ? -11.414 -2.691 -12.046 1.00 77.44 179 ASP A CA 1
ATOM 1469 C C . ASP A 1 179 ? -10.874 -3.044 -10.652 1.00 77.44 179 ASP A C 1
ATOM 1471 O O . ASP A 1 179 ? -10.160 -4.035 -10.494 1.00 77.44 179 ASP A O 1
ATOM 1475 N N . TYR A 1 180 ? -11.243 -2.276 -9.620 1.00 75.31 180 TYR A N 1
ATOM 1476 C CA . TYR A 1 180 ? -10.891 -2.559 -8.235 1.00 75.31 180 TYR A CA 1
ATOM 1477 C C . TYR A 1 180 ? -11.872 -3.573 -7.632 1.00 75.31 180 TYR A C 1
ATOM 1479 O O . TYR A 1 180 ? -12.921 -3.221 -7.081 1.00 75.31 180 TYR A O 1
ATOM 1487 N N . LYS A 1 181 ? -11.531 -4.857 -7.772 1.00 75.38 181 LYS A N 1
ATOM 1488 C CA . LYS A 1 181 ? -12.389 -5.995 -7.419 1.00 75.38 181 LYS A CA 1
ATOM 1489 C C . LYS A 1 181 ? -11.767 -6.871 -6.334 1.00 75.38 181 LYS A C 1
ATOM 1491 O O . LYS A 1 181 ? -10.550 -7.036 -6.273 1.00 75.38 181 LYS A O 1
ATOM 1496 N N . LEU A 1 182 ? -12.620 -7.470 -5.510 1.00 68.31 182 LEU A N 1
ATOM 1497 C CA . LEU A 1 182 ? -12.264 -8.504 -4.545 1.00 68.31 182 LEU A CA 1
ATOM 1498 C C . LEU A 1 182 ? -12.801 -9.855 -5.011 1.00 68.31 182 LEU A C 1
ATOM 1500 O O . LEU A 1 182 ? -13.929 -9.963 -5.491 1.00 68.31 182 LEU A O 1
ATOM 1504 N N . TRP A 1 183 ? -11.986 -10.889 -4.834 1.00 61.88 183 TRP A N 1
ATOM 1505 C CA . TRP A 1 183 ? -12.426 -12.269 -4.977 1.00 61.88 183 TRP A CA 1
ATOM 1506 C C . TRP A 1 183 ? -13.131 -12.689 -3.693 1.00 61.88 183 TRP A C 1
ATOM 1508 O O . TRP A 1 183 ? -12.530 -12.696 -2.618 1.00 61.88 183 TRP A O 1
ATOM 1518 N N . THR A 1 184 ? -14.407 -13.023 -3.806 1.00 65.12 184 THR A N 1
ATOM 1519 C CA . THR A 1 184 ? -15.213 -13.597 -2.734 1.00 65.12 184 THR A CA 1
ATOM 1520 C C . THR A 1 184 ? -15.498 -15.069 -3.053 1.00 65.12 184 THR A C 1
ATOM 1522 O O . THR A 1 184 ? -15.388 -15.488 -4.209 1.00 65.12 184 THR A O 1
ATOM 1525 N N . PRO A 1 185 ? -15.908 -15.882 -2.062 1.00 60.78 185 PRO A N 1
ATOM 1526 C CA . PRO A 1 185 ? -16.340 -17.260 -2.314 1.00 60.78 185 PRO A CA 1
ATOM 1527 C C . PRO A 1 185 ? -17.490 -17.376 -3.329 1.00 60.78 185 PRO A C 1
ATOM 1529 O O . PRO A 1 185 ? -17.683 -18.431 -3.923 1.00 60.78 185 PRO A O 1
ATOM 1532 N N . THR A 1 186 ? -18.253 -16.297 -3.525 1.00 67.25 186 THR A N 1
ATOM 1533 C CA . THR A 1 186 ? -19.414 -16.229 -4.419 1.00 67.25 186 THR A CA 1
ATOM 1534 C C . THR A 1 186 ? -19.109 -15.600 -5.782 1.00 67.25 186 THR A C 1
ATOM 1536 O O . THR A 1 186 ? -19.999 -15.550 -6.628 1.00 67.25 186 THR A O 1
ATOM 1539 N N . GLY A 1 187 ? -17.877 -15.138 -6.028 1.00 76.00 187 GLY A N 1
ATOM 1540 C CA . GLY A 1 187 ? -17.460 -14.570 -7.311 1.00 76.00 187 GLY A CA 1
ATOM 1541 C C . GLY A 1 187 ? -16.551 -13.350 -7.177 1.00 76.00 187 GLY A C 1
ATOM 1542 O O . GLY A 1 187 ? -15.923 -13.115 -6.151 1.00 76.00 187 GLY A O 1
ATOM 1543 N N . VAL A 1 188 ? -16.453 -12.562 -8.245 1.00 76.69 188 VAL A N 1
ATOM 1544 C CA . VAL A 1 188 ? -15.662 -11.326 -8.255 1.00 76.69 188 VAL A CA 1
ATOM 1545 C C . VAL A 1 188 ? -16.594 -10.142 -8.026 1.00 76.69 188 VAL A C 1
ATOM 1547 O O . VAL A 1 188 ? -17.471 -9.889 -8.851 1.00 76.69 188 VAL A O 1
ATOM 1550 N N . LEU A 1 189 ? -16.385 -9.396 -6.940 1.00 71.00 189 LEU A N 1
ATOM 1551 C CA . LEU A 1 189 ? -17.206 -8.239 -6.586 1.00 71.00 189 LEU A CA 1
ATOM 1552 C C . LEU A 1 189 ? -16.390 -6.937 -6.681 1.00 71.00 189 LEU A C 1
ATOM 1554 O O . LEU A 1 189 ? -15.322 -6.849 -6.068 1.00 71.00 189 LEU A O 1
ATOM 1558 N N . PRO A 1 190 ? -16.858 -5.906 -7.408 1.00 75.62 190 PRO A N 1
ATOM 1559 C CA . PRO A 1 190 ? -16.256 -4.576 -7.351 1.00 75.62 190 PRO A CA 1
ATOM 1560 C C . PRO A 1 190 ? -16.377 -3.989 -5.939 1.00 75.62 190 PRO A C 1
ATOM 1562 O O . PRO A 1 190 ? -17.455 -4.006 -5.351 1.00 75.62 190 PRO A O 1
ATOM 1565 N N . VAL A 1 191 ? -15.289 -3.441 -5.391 1.00 74.69 191 VAL A N 1
ATOM 1566 C CA . VAL A 1 191 ? -15.269 -2.904 -4.012 1.00 74.69 191 VAL A CA 1
ATOM 1567 C C . VAL A 1 191 ? -16.176 -1.686 -3.863 1.00 74.69 191 VAL A C 1
ATOM 1569 O O . VAL A 1 191 ? -16.814 -1.503 -2.834 1.00 74.69 191 VAL A O 1
ATOM 1572 N N . PHE A 1 192 ? -16.239 -0.859 -4.903 1.00 75.06 192 PHE A N 1
ATOM 1573 C CA . PHE A 1 192 ? -17.010 0.385 -4.923 1.00 75.06 192 PHE A CA 1
ATOM 1574 C C . PHE A 1 192 ? -18.307 0.237 -5.725 1.00 75.06 192 PHE A C 1
ATOM 1576 O O . PHE A 1 192 ? -18.771 1.185 -6.360 1.00 75.06 192 PHE A O 1
ATOM 1583 N N . PHE A 1 193 ? -18.868 -0.975 -5.730 1.00 68.25 193 PHE A N 1
ATOM 1584 C CA . PHE A 1 193 ? -20.170 -1.246 -6.320 1.00 68.25 193 PHE A CA 1
ATOM 1585 C C . PHE A 1 193 ? -21.225 -0.346 -5.651 1.00 68.25 193 PHE A C 1
ATOM 1587 O O . PHE A 1 193 ? -21.317 -0.324 -4.426 1.00 68.25 193 PHE A O 1
ATOM 1594 N N . ASN A 1 194 ? -21.988 0.406 -6.452 1.00 69.56 194 ASN A N 1
ATOM 1595 C CA . ASN A 1 194 ? -22.962 1.449 -6.080 1.00 69.56 194 ASN A CA 1
ATOM 1596 C C . ASN A 1 194 ? -22.402 2.856 -5.817 1.00 69.56 194 ASN A C 1
ATOM 1598 O O . ASN A 1 194 ? -23.174 3.760 -5.501 1.00 69.56 194 ASN A O 1
ATOM 1602 N N . TRP A 1 195 ? -21.091 3.078 -5.933 1.00 72.81 195 TRP A N 1
ATOM 1603 C CA . TRP A 1 195 ? -20.482 4.406 -5.761 1.00 72.81 195 TRP A CA 1
ATOM 1604 C C . TRP A 1 195 ? -19.977 5.010 -7.078 1.00 72.81 195 TRP A C 1
ATOM 1606 O O . TRP A 1 195 ? -19.310 6.041 -7.049 1.00 72.81 195 TRP A O 1
ATOM 1616 N N . GLN A 1 196 ? -20.303 4.406 -8.228 1.00 72.56 196 GLN A N 1
ATOM 1617 C CA . GLN A 1 196 ? -19.833 4.829 -9.553 1.00 72.56 196 GLN A CA 1
ATOM 1618 C C . GLN A 1 196 ? -20.270 6.252 -9.923 1.00 72.56 196 GLN A C 1
ATOM 1620 O O . GLN A 1 196 ? -19.461 7.034 -10.420 1.00 72.56 196 GLN A O 1
ATOM 1625 N N . ASP A 1 197 ? -21.514 6.612 -9.607 1.00 68.12 197 ASP A N 1
ATOM 1626 C CA . ASP A 1 197 ? -22.094 7.910 -9.978 1.00 68.12 197 ASP A CA 1
ATOM 1627 C C . ASP A 1 197 ? -21.558 9.079 -9.129 1.00 68.12 197 ASP A C 1
ATOM 1629 O O . ASP A 1 197 ? -21.783 10.245 -9.447 1.00 68.12 197 ASP A O 1
ATOM 1633 N N . LYS A 1 198 ? -20.815 8.786 -8.050 1.00 68.56 198 LYS A N 1
ATOM 1634 C CA . LYS A 1 198 ? -20.284 9.771 -7.085 1.00 68.56 198 LYS A CA 1
ATOM 1635 C C . LYS A 1 198 ? -18.796 10.069 -7.269 1.00 68.56 198 LYS A C 1
ATOM 1637 O O . LYS A 1 198 ? -18.119 10.559 -6.359 1.00 68.56 198 LYS A O 1
ATOM 1642 N N . LEU A 1 199 ? -18.259 9.751 -8.443 1.00 76.19 199 LEU A N 1
ATOM 1643 C CA . LEU A 1 199 ? -16.826 9.807 -8.699 1.00 76.19 199 LEU A CA 1
ATOM 1644 C C . LEU A 1 199 ? -16.453 11.046 -9.487 1.00 76.19 199 LEU A C 1
ATOM 1646 O O . LEU A 1 199 ? -16.985 11.327 -10.556 1.00 76.19 199 LEU A O 1
ATOM 1650 N N . ASN A 1 200 ? -15.444 11.745 -8.982 1.00 81.88 200 ASN A N 1
ATOM 1651 C CA . ASN A 1 200 ? -14.721 12.737 -9.757 1.00 81.88 200 ASN A CA 1
ATOM 1652 C C . ASN A 1 200 ? -13.268 12.287 -9.868 1.00 81.88 200 ASN A C 1
ATOM 1654 O O . ASN A 1 200 ? -12.667 11.909 -8.867 1.00 81.88 200 ASN A O 1
ATOM 1658 N N . SER A 1 201 ? -12.684 12.323 -11.060 1.00 85.00 201 SER A N 1
ATOM 1659 C CA . SER A 1 201 ? -11.272 12.004 -11.248 1.00 85.00 201 SER A CA 1
ATOM 1660 C C . SER A 1 201 ? -10.498 13.235 -11.676 1.00 85.00 201 SER A C 1
ATOM 1662 O O . SER A 1 201 ? -10.897 13.925 -12.614 1.00 85.00 201 SER A O 1
ATOM 1664 N N . LYS A 1 202 ? -9.349 13.465 -11.048 1.00 87.69 202 LYS A N 1
ATOM 1665 C CA . LYS A 1 202 ? -8.416 14.515 -11.449 1.00 87.69 202 LYS A CA 1
ATOM 1666 C C . LYS A 1 202 ? -7.069 13.916 -11.807 1.00 87.69 202 LYS A C 1
ATOM 1668 O O . LYS A 1 202 ? -6.620 12.943 -11.204 1.00 87.69 202 LYS A O 1
ATOM 1673 N N . SER A 1 203 ? -6.424 14.499 -12.809 1.00 86.50 203 SER A N 1
ATOM 1674 C CA . SER A 1 203 ? -5.084 14.080 -13.209 1.00 86.50 203 SER A CA 1
ATOM 1675 C C . SER A 1 203 ? -4.064 14.423 -12.118 1.00 86.50 203 SER A C 1
ATOM 1677 O O . SER A 1 203 ? -4.109 15.498 -11.514 1.00 86.50 203 SER A O 1
ATOM 1679 N N . VAL A 1 204 ? -3.143 13.494 -11.865 1.00 83.31 204 VAL A N 1
ATOM 1680 C CA . VAL A 1 204 ? -1.974 13.692 -10.989 1.00 83.31 204 VAL A CA 1
ATOM 1681 C C . VAL A 1 204 ? -0.699 13.765 -11.829 1.00 83.31 204 VAL A C 1
ATOM 1683 O O . VAL A 1 204 ? 0.210 14.533 -11.509 1.00 83.31 204 VAL A O 1
ATOM 1686 N N . SER A 1 205 ? -0.643 12.972 -12.904 1.00 80.50 205 SER A N 1
ATOM 1687 C CA . SER A 1 205 ? 0.420 12.950 -13.912 1.00 80.50 205 SER A CA 1
ATOM 1688 C C . SER A 1 205 ? -0.118 12.436 -15.254 1.00 80.50 205 SER A C 1
ATOM 1690 O O . SER A 1 205 ? -1.253 11.973 -15.351 1.00 80.50 205 SER A O 1
ATOM 1692 N N . ASN A 1 206 ? 0.713 12.473 -16.301 1.00 74.19 206 ASN A N 1
ATOM 1693 C CA . ASN A 1 206 ? 0.334 12.077 -17.668 1.00 74.19 206 ASN A CA 1
ATOM 1694 C C . ASN A 1 206 ? -0.290 10.670 -17.777 1.00 74.19 206 ASN A C 1
ATOM 1696 O O . ASN A 1 206 ? -1.089 10.417 -18.673 1.00 74.19 206 ASN A O 1
ATOM 1700 N N . ASP A 1 207 ? 0.063 9.760 -16.872 1.00 80.00 207 ASP A N 1
ATOM 1701 C CA . ASP A 1 207 ? -0.359 8.359 -16.834 1.00 80.00 207 ASP A CA 1
ATOM 1702 C C . ASP A 1 207 ? -1.223 8.007 -15.610 1.00 80.00 207 ASP A C 1
ATOM 1704 O O . ASP A 1 207 ? -1.574 6.839 -15.436 1.00 80.00 207 ASP A O 1
ATOM 1708 N N . ARG A 1 208 ? -1.542 8.968 -14.729 1.00 84.94 208 ARG A N 1
ATOM 1709 C CA . ARG A 1 208 ? -2.189 8.686 -13.436 1.00 84.94 208 ARG A CA 1
ATOM 1710 C C . ARG A 1 208 ? -3.246 9.707 -13.075 1.00 84.94 208 ARG A C 1
ATOM 1712 O O . ARG A 1 208 ? -3.069 10.916 -13.237 1.00 84.94 208 ARG A O 1
ATOM 1719 N N . LYS A 1 209 ? -4.289 9.201 -12.432 1.00 89.31 209 LYS A N 1
ATOM 1720 C CA . LYS A 1 209 ? -5.392 9.992 -11.903 1.00 89.31 209 LYS A CA 1
ATOM 1721 C C . LYS A 1 209 ? -5.663 9.623 -10.454 1.00 89.31 209 LYS A C 1
ATOM 1723 O O . LYS A 1 209 ? -5.434 8.491 -10.019 1.00 89.31 209 LYS A O 1
ATOM 1728 N N . LEU A 1 210 ? -6.158 10.605 -9.719 1.00 90.12 210 LEU A N 1
ATOM 1729 C CA . LEU A 1 210 ? -6.736 10.429 -8.404 1.00 90.12 210 LEU A CA 1
ATOM 1730 C C . LEU A 1 210 ? -8.250 10.408 -8.577 1.00 90.12 210 LEU A C 1
ATOM 1732 O O . LEU A 1 210 ? -8.847 11.388 -9.024 1.00 90.12 210 LEU A O 1
ATOM 1736 N N . ILE A 1 211 ? -8.864 9.275 -8.264 1.00 88.94 211 ILE A N 1
ATOM 1737 C CA . ILE A 1 211 ? -10.314 9.152 -8.187 1.00 88.94 211 ILE A CA 1
ATOM 1738 C C . ILE A 1 211 ? -10.724 9.589 -6.785 1.00 88.94 211 ILE A C 1
ATOM 1740 O O . ILE A 1 211 ? -10.285 9.026 -5.782 1.00 88.94 211 ILE A O 1
ATOM 1744 N N . HIS A 1 212 ? -11.545 10.622 -6.723 1.00 88.38 212 HIS A N 1
ATOM 1745 C CA . HIS A 1 212 ? -12.111 11.154 -5.504 1.00 88.38 212 HIS A CA 1
ATOM 1746 C C . HIS A 1 212 ? -13.484 10.528 -5.289 1.00 88.38 212 HIS A C 1
ATOM 1748 O O . HIS A 1 212 ? -14.392 10.728 -6.097 1.00 88.38 212 HIS A O 1
ATOM 1754 N N . LEU A 1 213 ? -13.631 9.817 -4.175 1.00 82.31 213 LEU A N 1
ATOM 1755 C CA . LEU A 1 213 ? -14.933 9.422 -3.664 1.00 82.31 213 LEU A CA 1
ATOM 1756 C C . LEU A 1 213 ? -15.419 10.549 -2.756 1.00 82.31 213 LEU A C 1
ATOM 1758 O O . LEU A 1 213 ? -15.088 10.605 -1.569 1.00 82.31 213 LEU A O 1
ATOM 1762 N N . ASN A 1 214 ? -16.089 11.523 -3.367 1.00 66.00 214 ASN A N 1
ATOM 1763 C CA . ASN A 1 214 ? -16.648 12.665 -2.655 1.00 66.00 214 ASN A CA 1
ATOM 1764 C C . ASN A 1 214 ? -18.027 12.267 -2.093 1.00 66.00 214 ASN A C 1
ATOM 1766 O O . ASN A 1 214 ? -18.683 11.398 -2.654 1.00 66.00 214 ASN A O 1
ATOM 1770 N N . GLU A 1 215 ? -18.446 12.892 -0.987 1.00 67.31 215 GLU A N 1
ATOM 1771 C CA . GLU A 1 215 ? -19.689 12.601 -0.231 1.00 67.31 215 GLU A CA 1
ATOM 1772 C C . GLU A 1 215 ? -19.660 11.437 0.773 1.00 67.31 215 GLU A C 1
ATOM 1774 O O . GLU A 1 215 ? -20.710 11.046 1.289 1.00 67.31 215 GLU A O 1
ATOM 1779 N N . ILE A 1 216 ? -18.491 10.906 1.136 1.00 68.06 216 ILE A N 1
ATOM 1780 C CA . ILE A 1 216 ? -18.425 9.946 2.244 1.00 68.06 216 ILE A CA 1
ATOM 1781 C C . ILE A 1 216 ? -18.559 10.718 3.558 1.00 68.06 216 ILE A C 1
ATOM 1783 O O . ILE A 1 216 ? -17.587 11.259 4.082 1.00 68.06 216 ILE A O 1
ATOM 1787 N N . LYS A 1 217 ? -19.772 10.761 4.111 1.00 74.81 217 LYS A N 1
ATOM 1788 C CA . LYS A 1 217 ? -19.959 11.117 5.519 1.00 74.81 217 LYS A CA 1
ATOM 1789 C C . LYS A 1 217 ? -19.413 9.961 6.348 1.00 74.81 217 LYS A C 1
ATOM 1791 O O . LYS A 1 217 ? -20.043 8.911 6.430 1.00 74.81 217 LYS A O 1
ATOM 1796 N N . SER A 1 218 ? -18.221 10.130 6.910 1.00 80.00 218 SER A N 1
ATOM 1797 C CA . SER A 1 218 ? -17.684 9.155 7.852 1.00 80.00 218 SER A CA 1
ATOM 1798 C C . SER A 1 218 ? -18.116 9.502 9.271 1.00 80.00 218 SER A C 1
ATOM 1800 O O . SER A 1 218 ? -18.351 10.660 9.624 1.00 80.00 218 SER A O 1
ATOM 1802 N N . THR A 1 219 ? -18.229 8.482 10.104 1.00 82.62 219 THR A N 1
ATOM 1803 C CA . THR A 1 219 ? -18.417 8.635 11.542 1.00 82.62 219 THR A CA 1
ATOM 1804 C C . THR A 1 219 ? -17.530 7.605 12.205 1.00 82.62 219 THR A C 1
ATOM 1806 O O . THR A 1 219 ? -17.491 6.454 11.764 1.00 82.62 219 THR A O 1
ATOM 1809 N N . SER A 1 220 ? -16.775 8.020 13.221 1.00 84.12 220 SER A N 1
ATOM 1810 C CA . SER A 1 220 ? -15.989 7.051 13.969 1.00 84.12 220 SER A CA 1
ATOM 1811 C C . SER A 1 220 ? -16.903 6.214 14.845 1.00 84.12 220 SER A C 1
ATOM 1813 O O . SER A 1 220 ? -17.719 6.739 15.601 1.00 84.12 220 SER A O 1
ATOM 1815 N N . LEU A 1 221 ? -16.759 4.901 14.705 1.00 83.12 221 LEU A N 1
ATOM 1816 C CA . LEU A 1 221 ? -17.545 3.926 15.439 1.00 83.12 221 LEU A CA 1
ATOM 1817 C C . LEU A 1 221 ? -16.956 3.628 16.823 1.00 83.12 221 LEU A C 1
ATOM 1819 O O . LEU A 1 221 ? -17.684 3.279 17.748 1.00 83.12 221 LEU A O 1
ATOM 1823 N N . LEU A 1 222 ? -15.634 3.746 16.959 1.00 86.06 222 LEU A N 1
ATOM 1824 C CA . LEU A 1 222 ? -14.915 3.453 18.193 1.00 86.06 222 LEU A CA 1
ATOM 1825 C C . LEU A 1 222 ? -14.510 4.761 18.865 1.00 86.06 222 LEU A C 1
ATOM 1827 O O . LEU A 1 222 ? -14.067 5.703 18.208 1.00 86.06 222 LEU A O 1
ATOM 1831 N N . SER A 1 223 ? -14.649 4.829 20.186 1.00 85.50 223 SER A N 1
ATOM 1832 C CA . SER A 1 223 ? -14.126 5.961 20.948 1.00 85.50 223 SER A CA 1
ATOM 1833 C C . SER A 1 223 ? -12.594 5.968 20.898 1.00 85.50 223 SER A C 1
ATOM 1835 O O . SER A 1 223 ? -11.951 4.938 20.717 1.00 85.50 223 SER A O 1
ATOM 1837 N N . LYS A 1 224 ? -11.988 7.141 21.109 1.00 84.31 224 LYS A N 1
ATOM 1838 C CA . LYS A 1 224 ? -10.524 7.273 21.199 1.00 84.31 224 LYS A CA 1
ATOM 1839 C C . LYS A 1 224 ? -9.911 6.441 22.341 1.00 84.31 224 LYS A C 1
ATOM 1841 O O . LYS A 1 224 ? -8.738 6.103 22.272 1.00 84.31 224 LYS A O 1
ATOM 1846 N N . GLU A 1 225 ? -10.708 6.136 23.365 1.00 87.31 225 GLU A N 1
ATOM 1847 C CA . GLU A 1 225 ? -10.339 5.326 24.535 1.00 87.31 225 GLU A CA 1
ATOM 1848 C C . GLU A 1 225 ? -10.979 3.929 24.490 1.00 87.31 225 GLU A C 1
ATOM 1850 O O . GLU A 1 225 ? -11.249 3.335 25.536 1.00 87.31 225 GLU A O 1
ATOM 1855 N N . PHE A 1 226 ? -11.289 3.412 23.295 1.00 88.19 226 PHE A N 1
ATOM 1856 C CA . PHE A 1 226 ? -12.014 2.151 23.136 1.00 88.19 226 PHE A CA 1
ATOM 1857 C C . PHE A 1 226 ? -11.343 1.000 23.890 1.00 88.19 226 PHE A C 1
ATOM 1859 O O . PHE A 1 226 ? -12.026 0.222 24.551 1.00 88.19 226 PHE A O 1
ATOM 1866 N N . GLU A 1 227 ? -10.013 0.935 23.875 1.00 88.69 227 GLU A N 1
ATOM 1867 C CA . GLU A 1 227 ? -9.226 -0.053 24.607 1.00 88.69 227 GLU A CA 1
ATOM 1868 C C . GLU A 1 227 ? -9.574 -0.069 26.099 1.00 88.69 227 GLU A C 1
ATOM 1870 O O . GLU A 1 227 ? -9.670 -1.150 26.673 1.00 88.69 227 GLU A O 1
ATOM 1875 N N . ALA A 1 228 ? -9.816 1.095 26.710 1.00 90.00 228 ALA A N 1
ATOM 1876 C CA . ALA A 1 228 ? -10.126 1.226 28.131 1.00 90.00 228 ALA A CA 1
ATOM 1877 C C . ALA A 1 228 ? -11.623 1.114 28.454 1.00 90.00 228 ALA A C 1
ATOM 1879 O O . ALA A 1 228 ? -11.980 0.646 29.535 1.00 90.00 228 ALA A O 1
ATOM 1880 N N . THR A 1 229 ? -12.504 1.558 27.553 1.00 89.94 229 THR A N 1
ATOM 1881 C CA . THR A 1 229 ? -13.951 1.613 27.821 1.00 89.94 229 THR A CA 1
ATOM 1882 C C . THR A 1 229 ? -14.700 0.357 27.392 1.00 89.94 229 THR A C 1
ATOM 1884 O O . THR A 1 229 ? -15.843 0.150 27.799 1.00 89.94 229 THR A O 1
ATOM 1887 N N . ALA A 1 230 ? -14.105 -0.466 26.532 1.00 90.50 230 ALA A N 1
ATOM 1888 C CA . ALA A 1 230 ? -14.757 -1.649 26.005 1.00 90.50 230 ALA A CA 1
ATOM 1889 C C . ALA A 1 230 ? -14.800 -2.800 27.027 1.00 90.50 230 ALA A C 1
ATOM 1891 O O . ALA A 1 230 ? -13.883 -3.004 27.821 1.00 90.50 230 ALA A O 1
ATOM 1892 N N . ASN A 1 231 ? -15.877 -3.592 26.988 1.00 91.56 231 ASN A N 1
ATOM 1893 C CA . ASN A 1 231 ? -16.079 -4.726 27.892 1.00 91.56 231 ASN A CA 1
ATOM 1894 C C . ASN A 1 231 ? -15.347 -5.975 27.380 1.00 91.56 231 ASN A C 1
ATOM 1896 O O . ASN A 1 231 ? -15.973 -6.921 26.892 1.00 91.56 231 ASN A O 1
ATOM 1900 N N . TRP A 1 232 ? -14.017 -5.941 27.444 1.00 93.50 232 TRP A N 1
ATOM 1901 C CA . TRP A 1 232 ? -13.156 -7.027 26.989 1.00 93.50 232 TRP A CA 1
ATOM 1902 C C . TRP A 1 232 ? -13.373 -8.310 27.788 1.00 93.50 232 TRP A C 1
ATOM 1904 O O . TRP A 1 232 ? -13.405 -8.306 29.019 1.00 93.50 232 TRP A O 1
ATOM 1914 N N . LYS A 1 233 ? -13.482 -9.431 27.074 1.00 94.25 233 LYS A N 1
ATOM 1915 C CA . LYS A 1 233 ? -13.601 -10.771 27.652 1.00 94.25 233 LYS A CA 1
ATOM 1916 C C . LYS A 1 233 ? -12.768 -11.757 26.852 1.00 94.25 233 LYS A C 1
ATOM 1918 O O . LYS A 1 233 ? -12.660 -11.648 25.631 1.00 94.25 233 LYS A O 1
ATOM 1923 N N . ILE A 1 234 ? -12.207 -12.748 27.536 1.00 93.25 234 ILE A N 1
ATOM 1924 C CA . ILE A 1 234 ? -11.569 -13.885 26.871 1.00 93.25 234 ILE A CA 1
ATOM 1925 C C . ILE A 1 234 ? -12.691 -14.740 26.283 1.00 93.25 234 ILE A C 1
ATOM 1927 O O . ILE A 1 234 ? -13.493 -15.309 27.019 1.00 93.25 234 ILE A O 1
ATOM 1931 N N . HIS A 1 235 ? -12.773 -14.778 24.956 1.00 90.31 235 HIS A N 1
ATOM 1932 C CA . HIS A 1 235 ? -13.771 -15.559 24.230 1.00 90.31 235 HIS A CA 1
ATOM 1933 C C . HIS A 1 235 ? -13.376 -17.035 24.162 1.00 90.31 235 HIS A C 1
ATOM 1935 O O . HIS A 1 235 ? -14.209 -17.916 24.354 1.00 90.31 235 HIS A O 1
ATOM 1941 N N . SER A 1 236 ? -12.095 -17.307 23.909 1.00 89.56 236 SER A N 1
ATOM 1942 C CA . SER A 1 236 ? -11.559 -18.666 23.863 1.00 89.56 236 SER A CA 1
ATOM 1943 C C . SER A 1 236 ? -10.078 -18.706 24.222 1.00 89.56 236 SER A C 1
ATOM 1945 O O . SER A 1 236 ? -9.353 -17.729 24.013 1.00 89.56 236 SER A O 1
ATOM 1947 N N . GLY A 1 237 ? -9.623 -19.870 24.688 1.00 90.94 237 GLY A N 1
ATOM 1948 C CA . GLY A 1 237 ? -8.240 -20.080 25.104 1.00 90.94 237 GLY A CA 1
ATOM 1949 C C . GLY A 1 237 ? -7.967 -19.566 26.516 1.00 90.94 237 GLY A C 1
ATOM 1950 O O . GLY A 1 237 ? -8.903 -19.413 27.303 1.00 90.94 237 GLY A O 1
ATOM 1951 N N . ALA A 1 238 ? -6.701 -19.309 26.849 1.00 93.06 238 ALA A N 1
ATOM 1952 C CA . ALA A 1 238 ? -6.360 -18.735 28.148 1.00 93.06 238 ALA A CA 1
ATOM 1953 C C . ALA A 1 238 ? -5.155 -17.795 28.102 1.00 93.06 238 ALA A C 1
ATOM 1955 O O . ALA A 1 238 ? -4.195 -17.965 27.345 1.00 93.06 238 ALA A O 1
ATOM 1956 N N . GLY A 1 239 ? -5.223 -16.801 28.974 1.00 91.81 239 GLY A N 1
ATOM 1957 C CA . GLY A 1 239 ? -4.241 -15.749 29.106 1.00 91.81 239 GLY A CA 1
ATOM 1958 C C . GLY A 1 239 ? -4.774 -14.639 29.993 1.00 91.81 239 GLY A C 1
ATOM 1959 O O . GLY A 1 239 ? -5.781 -14.794 30.683 1.00 91.81 239 GLY A O 1
ATOM 1960 N N . GLU A 1 240 ? -4.092 -13.509 29.948 1.00 94.12 240 GLU A N 1
ATOM 1961 C CA . GLU A 1 240 ? -4.413 -12.313 30.709 1.00 94.12 240 GLU A CA 1
ATOM 1962 C C . GLU A 1 240 ? -4.380 -11.101 29.781 1.00 94.12 240 GLU A C 1
ATOM 1964 O O . GLU A 1 240 ? -3.640 -11.060 28.790 1.00 94.12 240 GLU A O 1
ATOM 1969 N N . PHE A 1 241 ? -5.180 -10.093 30.111 1.00 92.81 241 PHE A N 1
ATOM 1970 C CA . PHE A 1 241 ? -5.120 -8.797 29.458 1.00 92.81 241 PHE A CA 1
ATOM 1971 C C . PHE A 1 241 ? -5.175 -7.682 30.497 1.00 92.81 241 PHE A C 1
ATOM 1973 O O . PHE A 1 241 ? -5.755 -7.837 31.572 1.00 92.81 241 PHE A O 1
ATOM 1980 N N . SER A 1 242 ? -4.550 -6.557 30.180 1.00 93.44 242 SER A N 1
ATOM 1981 C CA . SER A 1 242 ? -4.521 -5.384 31.046 1.00 93.44 242 SER A CA 1
ATOM 1982 C C . SER A 1 242 ? -4.419 -4.104 30.228 1.00 93.44 242 SER A C 1
ATOM 1984 O O . SER A 1 242 ? -4.060 -4.117 29.051 1.00 93.44 242 SER A O 1
ATOM 1986 N N . LEU A 1 243 ? -4.756 -2.982 30.861 1.00 92.81 243 LEU A N 1
ATOM 1987 C CA . LEU A 1 243 ? -4.563 -1.659 30.281 1.00 92.81 243 LEU A CA 1
ATOM 1988 C C . LEU A 1 243 ? -3.191 -1.130 30.679 1.00 92.81 243 LEU A C 1
ATOM 1990 O O . LEU A 1 243 ? -2.831 -1.144 31.857 1.00 92.81 243 LEU A O 1
ATOM 1994 N N . ILE A 1 244 ? -2.449 -0.621 29.703 1.00 90.69 244 ILE A N 1
ATOM 1995 C CA . ILE A 1 244 ? -1.151 0.020 29.911 1.00 90.69 244 ILE A CA 1
ATOM 1996 C C . ILE A 1 244 ? -1.195 1.463 29.415 1.00 90.69 244 ILE A C 1
ATOM 1998 O O . ILE A 1 244 ? -1.906 1.779 28.465 1.00 90.69 244 ILE A O 1
ATOM 2002 N N . LYS A 1 245 ? -0.460 2.352 30.090 1.00 88.25 245 LYS A N 1
ATOM 2003 C CA . LYS A 1 245 ? -0.300 3.764 29.686 1.00 88.25 245 LYS A CA 1
ATOM 2004 C C . LYS A 1 245 ? 0.938 3.983 28.822 1.00 88.25 245 LYS A C 1
ATOM 2006 O O . LYS A 1 245 ? 0.984 4.921 28.025 1.00 88.25 245 LYS A O 1
ATOM 2011 N N . ASP A 1 246 ? 1.934 3.129 29.019 1.00 75.88 246 ASP A N 1
ATOM 2012 C CA . ASP A 1 246 ? 3.129 3.073 28.194 1.00 75.88 246 ASP A CA 1
ATOM 2013 C C . ASP A 1 246 ? 2.773 2.418 26.855 1.00 75.88 246 ASP A C 1
ATOM 2015 O O . ASP A 1 246 ? 1.878 1.577 26.801 1.00 75.88 246 ASP A O 1
ATOM 2019 N N . HIS A 1 247 ? 3.474 2.793 25.783 1.00 74.25 247 HIS A N 1
ATOM 2020 C CA . HIS A 1 247 ? 3.312 2.178 24.457 1.00 74.25 247 HIS A CA 1
ATOM 2021 C C . HIS A 1 247 ? 1.899 2.317 23.869 1.00 74.25 247 HIS A C 1
ATOM 2023 O O . HIS A 1 247 ? 1.215 1.331 23.600 1.00 74.25 247 HIS A O 1
ATOM 2029 N N . LYS A 1 248 ? 1.472 3.568 23.651 1.00 76.38 248 LYS A N 1
ATOM 2030 C CA . LYS A 1 248 ? 0.161 3.893 23.077 1.00 76.38 248 LYS A CA 1
ATOM 2031 C C . LYS A 1 248 ? 0.236 4.563 21.716 1.00 76.38 248 LYS A C 1
ATOM 2033 O O . LYS A 1 248 ? 1.073 5.437 21.483 1.00 76.38 248 LYS A O 1
ATOM 2038 N N . PHE A 1 249 ? -0.678 4.166 20.835 1.00 71.31 249 PHE A N 1
ATOM 2039 C CA . PHE A 1 249 ? -0.819 4.756 19.505 1.00 71.31 249 PHE A CA 1
ATOM 2040 C C . PHE A 1 249 ? -1.827 5.914 19.500 1.00 71.31 249 PHE A C 1
ATOM 2042 O O . PHE A 1 249 ? -1.550 6.984 18.958 1.00 71.31 249 PHE A O 1
ATOM 2049 N N . THR A 1 250 ? -2.963 5.721 20.171 1.00 77.06 250 THR A N 1
ATOM 2050 C CA . THR A 1 250 ? -4.036 6.702 20.382 1.00 77.06 250 THR A CA 1
ATOM 2051 C C . THR A 1 250 ? -4.533 6.643 21.821 1.00 77.06 250 THR A C 1
ATOM 2053 O O . THR A 1 250 ? -4.262 5.682 22.531 1.00 77.06 250 THR A O 1
ATOM 2056 N N . GLY A 1 251 ? -5.234 7.692 22.251 1.00 82.19 251 GLY A N 1
ATOM 2057 C CA . GLY A 1 251 ? -5.851 7.744 23.578 1.00 82.19 251 GLY A CA 1
ATOM 2058 C C . GLY A 1 251 ? -4.877 7.822 24.760 1.00 82.19 251 GLY A C 1
ATOM 2059 O O . GLY A 1 251 ? -3.728 8.274 24.642 1.00 82.19 251 GLY A O 1
ATOM 2060 N N . GLU A 1 252 ? -5.361 7.438 25.935 1.00 87.56 252 GLU A N 1
ATOM 2061 C CA . GLU A 1 252 ? -4.614 7.354 27.181 1.00 87.56 252 GLU A CA 1
ATOM 2062 C C . GLU A 1 252 ? -4.012 5.973 27.411 1.00 87.56 252 GLU A C 1
ATOM 2064 O O . GLU A 1 252 ? -2.913 5.904 27.971 1.00 87.56 252 GLU A O 1
ATOM 2069 N N . TYR A 1 253 ? -4.695 4.924 26.948 1.00 88.94 253 TYR A N 1
ATOM 2070 C CA . TYR A 1 253 ? -4.369 3.531 27.237 1.00 88.94 253 TYR A CA 1
ATOM 2071 C C . TYR A 1 253 ? -4.182 2.689 25.973 1.00 88.94 253 TYR A C 1
ATOM 2073 O O . TYR A 1 253 ? -4.663 3.006 24.891 1.00 88.94 253 TYR A O 1
ATOM 2081 N N . SER A 1 254 ? -3.488 1.569 26.124 1.00 88.12 254 SER A N 1
ATOM 2082 C CA . SER A 1 254 ? -3.438 0.488 25.144 1.00 88.12 254 SER A CA 1
ATOM 2083 C C . SER A 1 254 ? -3.705 -0.847 25.816 1.00 88.12 254 SER A C 1
ATOM 2085 O O . SER A 1 254 ? -3.523 -1.004 27.026 1.00 88.12 254 SER A O 1
ATOM 2087 N N . LEU A 1 255 ? -4.178 -1.803 25.023 1.00 89.56 255 LEU A N 1
ATOM 2088 C CA . LEU A 1 255 ? -4.554 -3.123 25.502 1.00 89.56 255 LEU A CA 1
ATOM 2089 C C . LEU A 1 255 ? -3.363 -4.074 25.393 1.00 89.56 255 LEU A C 1
ATOM 2091 O O . LEU A 1 255 ? -2.962 -4.466 24.297 1.00 89.56 255 LEU A O 1
ATOM 2095 N N . LEU A 1 256 ? -2.799 -4.454 26.535 1.00 89.06 256 LEU A N 1
ATOM 2096 C CA . LEU A 1 256 ? -1.789 -5.498 26.608 1.00 89.06 256 LEU A CA 1
ATOM 2097 C C . LEU A 1 256 ? -2.485 -6.852 26.680 1.00 89.06 256 LEU A C 1
ATOM 2099 O O . LEU A 1 256 ? -3.271 -7.102 27.590 1.00 89.06 256 LEU A O 1
ATOM 2103 N N . THR A 1 257 ? -2.157 -7.741 25.751 1.00 87.56 257 THR A N 1
ATOM 2104 C CA . THR A 1 257 ? -2.689 -9.106 25.706 1.00 87.56 257 THR A CA 1
ATOM 2105 C C . THR A 1 257 ? -1.559 -10.115 25.828 1.00 87.56 257 THR A C 1
ATOM 2107 O O . THR A 1 257 ? -0.589 -10.041 25.072 1.00 87.56 257 THR A O 1
ATOM 2110 N N . LYS A 1 258 ? -1.684 -11.084 26.737 1.00 88.69 258 LYS A N 1
ATOM 2111 C CA . LYS A 1 258 ? -0.678 -12.124 26.960 1.00 88.69 258 LYS A CA 1
ATOM 2112 C C . LYS A 1 258 ? -1.337 -13.493 27.085 1.00 88.69 258 LYS A C 1
ATOM 2114 O O . LYS A 1 258 ? -1.949 -13.802 28.101 1.00 88.69 258 LYS A O 1
ATOM 2119 N N . ALA A 1 259 ? -1.169 -14.331 26.068 1.00 89.00 259 ALA A N 1
ATOM 2120 C CA . ALA A 1 259 ? -1.584 -15.727 26.142 1.00 89.00 259 ALA A CA 1
ATOM 2121 C C . ALA A 1 259 ? -0.685 -16.527 27.105 1.00 89.00 259 ALA A C 1
ATOM 2123 O O . ALA A 1 259 ? 0.501 -16.215 27.278 1.00 89.00 259 ALA A O 1
ATOM 2124 N N . PHE A 1 260 ? -1.232 -17.572 27.728 1.00 90.12 260 PHE A N 1
ATOM 2125 C CA . PHE A 1 260 ? -0.428 -18.510 28.513 1.00 90.12 260 PHE A CA 1
ATOM 2126 C C . PHE A 1 260 ? 0.452 -19.391 27.619 1.00 90.12 260 PHE A C 1
ATOM 2128 O O . PHE A 1 260 ? 0.225 -19.538 26.420 1.00 90.12 260 PHE A O 1
ATOM 2135 N N . SER A 1 261 ? 1.501 -19.980 28.203 1.00 87.06 261 SER A N 1
ATOM 2136 C CA . SER A 1 261 ? 2.476 -20.768 27.442 1.00 87.06 261 SER A CA 1
ATOM 2137 C C . SER A 1 261 ? 1.797 -21.900 26.666 1.00 87.06 261 SER A C 1
ATOM 2139 O O . SER A 1 261 ? 1.100 -22.726 27.255 1.00 87.06 261 SER A O 1
ATOM 2141 N N . LYS A 1 262 ? 2.041 -21.946 25.347 1.00 85.00 262 LYS A N 1
ATOM 2142 C CA . LYS A 1 262 ? 1.478 -22.929 24.401 1.00 85.00 262 LYS A CA 1
ATOM 2143 C C . LYS A 1 262 ? -0.051 -22.909 24.287 1.00 85.00 262 LYS A C 1
ATOM 2145 O O . LYS A 1 262 ? -0.623 -23.872 23.783 1.00 85.00 262 LYS A O 1
ATOM 2150 N N . GLN A 1 263 ? -0.702 -21.844 24.740 1.00 85.06 263 GLN A N 1
ATOM 2151 C CA . GLN A 1 263 ? -2.135 -21.651 24.575 1.00 85.06 263 GLN A CA 1
ATOM 2152 C C . GLN A 1 263 ? -2.384 -20.493 23.617 1.00 85.06 263 GLN A C 1
ATOM 2154 O O . GLN A 1 263 ? -1.639 -19.516 23.604 1.00 85.06 263 GLN A O 1
ATOM 2159 N N . ASP A 1 264 ? -3.433 -20.620 22.814 1.00 85.56 264 ASP A N 1
ATOM 2160 C CA . ASP A 1 264 ? -3.954 -19.500 22.043 1.00 85.56 264 ASP A CA 1
ATOM 2161 C C . ASP A 1 264 ? -4.884 -18.677 22.959 1.00 85.56 264 ASP A C 1
ATOM 2163 O O . ASP A 1 264 ? -5.423 -19.198 23.939 1.00 85.56 264 ASP A O 1
ATOM 2167 N N . MET A 1 265 ? -5.071 -17.390 22.665 1.00 87.25 265 MET A N 1
ATOM 2168 C CA . MET A 1 265 ? -6.031 -16.533 23.365 1.00 87.25 265 MET A CA 1
ATOM 2169 C C . MET A 1 265 ? -6.769 -15.670 22.348 1.00 87.25 265 MET A C 1
ATOM 2171 O O . MET A 1 265 ? -6.144 -14.977 21.548 1.00 87.25 265 MET A O 1
ATOM 2175 N N . VAL A 1 266 ? -8.098 -15.685 22.414 1.00 87.44 266 VAL A N 1
ATOM 2176 C CA . VAL A 1 266 ? -8.957 -14.791 21.635 1.00 87.44 266 VAL A CA 1
ATOM 2177 C C . VAL A 1 266 ? -9.651 -13.850 22.598 1.00 87.44 266 VAL A C 1
ATOM 2179 O O . VAL A 1 266 ? -10.414 -14.277 23.466 1.00 87.44 266 VAL A O 1
ATOM 2182 N N . LEU A 1 267 ? -9.382 -12.561 22.430 1.00 88.56 267 LEU A N 1
ATOM 2183 C CA . LEU A 1 267 ? -10.039 -11.505 23.178 1.00 88.56 267 LEU A CA 1
ATOM 2184 C C . LEU A 1 267 ? -11.171 -10.917 22.336 1.00 88.56 267 LEU A C 1
ATOM 2186 O O . LEU A 1 267 ? -10.994 -10.644 21.150 1.00 88.56 267 LEU A O 1
ATOM 2190 N N . GLN A 1 268 ? -12.332 -10.728 22.952 1.00 89.69 268 GLN A N 1
ATOM 2191 C CA . GLN A 1 268 ? -13.528 -10.221 22.295 1.00 89.69 268 GLN A CA 1
ATOM 2192 C C . GLN A 1 268 ? -14.076 -9.015 23.044 1.00 89.69 268 GLN A C 1
ATOM 2194 O O . GLN A 1 268 ? -14.091 -8.971 24.274 1.00 89.69 268 GLN A O 1
ATOM 2199 N N . SER A 1 269 ? -14.588 -8.067 22.271 1.00 88.50 269 SER A N 1
ATOM 2200 C CA . SER A 1 269 ? -15.489 -7.029 22.743 1.00 88.50 269 SER A CA 1
ATOM 2201 C C . SER A 1 269 ? -16.628 -6.863 21.742 1.00 88.50 269 SER A C 1
ATOM 2203 O O . SER A 1 269 ? -16.464 -7.135 20.550 1.00 88.50 269 SER A O 1
ATOM 2205 N N . LEU A 1 270 ? -17.789 -6.439 22.235 1.00 83.12 270 LEU A N 1
ATOM 2206 C CA . LEU A 1 270 ? -18.934 -6.093 21.406 1.00 83.12 270 LEU A CA 1
ATOM 2207 C C . LEU A 1 270 ? -18.883 -4.601 21.098 1.00 83.12 270 LEU A C 1
ATOM 2209 O O . LEU A 1 270 ? -18.945 -3.759 21.993 1.00 83.12 270 LEU A O 1
ATOM 2213 N N . ILE A 1 271 ? -18.788 -4.292 19.812 1.00 77.31 271 ILE A N 1
ATOM 2214 C CA . ILE A 1 271 ? -19.057 -2.957 19.288 1.00 77.31 271 ILE A CA 1
ATOM 2215 C C . ILE A 1 271 ? -20.583 -2.888 19.168 1.00 77.31 271 ILE A C 1
ATOM 2217 O O . ILE A 1 271 ? -21.177 -3.860 18.710 1.00 77.31 271 ILE A O 1
ATOM 2221 N N . GLY A 1 272 ? -21.212 -1.832 19.693 1.00 72.50 272 GLY A N 1
ATOM 2222 C CA . GLY A 1 272 ? -22.667 -1.751 19.904 1.00 72.50 272 GLY A CA 1
ATOM 2223 C C . GLY A 1 272 ? -23.541 -2.063 18.678 1.00 72.50 272 GLY A C 1
ATOM 2224 O O . GLY A 1 272 ? -23.057 -2.300 17.577 1.00 72.50 272 GLY A O 1
ATOM 2225 N N . GLN A 1 273 ? -24.863 -2.057 18.856 1.00 74.00 273 GLN A N 1
ATOM 2226 C CA . GLN A 1 273 ? -25.784 -2.273 17.736 1.00 74.00 273 GLN A CA 1
ATOM 2227 C C . GLN A 1 273 ? -25.760 -1.070 16.790 1.00 74.00 273 GLN A C 1
ATOM 2229 O O . GLN A 1 273 ? -25.928 0.069 17.224 1.00 74.00 273 GLN A O 1
ATOM 2234 N N . ILE A 1 274 ? -25.540 -1.339 15.504 1.00 75.62 274 ILE A N 1
ATOM 2235 C CA . ILE A 1 274 ? -25.521 -0.333 14.444 1.00 75.62 274 ILE A CA 1
ATOM 2236 C C . ILE A 1 274 ? -26.612 -0.712 13.457 1.00 75.62 274 ILE A C 1
ATOM 2238 O O . ILE A 1 274 ? -26.605 -1.818 12.915 1.00 75.62 274 ILE A O 1
ATOM 2242 N N . GLU A 1 275 ? -27.534 0.210 13.228 1.00 75.31 275 GLU A N 1
ATOM 2243 C CA . GLU A 1 275 ? -28.530 0.085 12.175 1.00 75.31 275 GLU A CA 1
ATOM 2244 C C . GLU A 1 275 ? -27.954 0.669 10.883 1.00 75.31 275 GLU A C 1
ATOM 2246 O O . GLU A 1 275 ? -27.427 1.783 10.875 1.00 75.31 275 GLU A O 1
ATOM 2251 N N . LEU A 1 276 ? -27.992 -0.116 9.807 1.00 75.69 276 LEU A N 1
ATOM 2252 C CA . LEU A 1 276 ? -27.480 0.261 8.492 1.00 75.69 276 LEU A CA 1
ATOM 2253 C C . LEU A 1 276 ? -28.655 0.239 7.514 1.00 75.69 276 LEU A C 1
ATOM 2255 O O . LEU A 1 276 ? -29.192 -0.827 7.219 1.00 75.69 276 LEU A O 1
ATOM 2259 N N . ASP A 1 277 ? -29.051 1.409 7.023 1.00 77.12 277 ASP A N 1
ATOM 2260 C CA . ASP A 1 277 ? -30.177 1.586 6.097 1.00 77.12 277 ASP A CA 1
ATOM 2261 C C . ASP A 1 277 ? -29.742 1.646 4.621 1.00 77.12 277 ASP A C 1
ATOM 2263 O O . ASP A 1 277 ? -30.567 1.592 3.709 1.00 77.12 277 ASP A O 1
ATOM 2267 N N . GLN A 1 278 ? -28.433 1.723 4.375 1.00 73.81 278 GLN A N 1
ATOM 2268 C CA . GLN A 1 278 ? -27.822 1.820 3.051 1.00 73.81 278 GLN A CA 1
ATOM 2269 C C . GLN A 1 278 ? -26.447 1.124 3.014 1.00 73.81 278 GLN A C 1
ATOM 2271 O O . GLN A 1 278 ? -25.924 0.716 4.050 1.00 73.81 278 GLN A O 1
ATOM 2276 N N . PRO A 1 279 ? -25.818 0.946 1.837 1.00 71.69 279 PRO A N 1
ATOM 2277 C CA . PRO A 1 279 ? -24.466 0.394 1.758 1.00 71.69 279 PRO A CA 1
ATOM 2278 C C . PRO A 1 279 ? -23.423 1.298 2.439 1.00 71.69 279 PRO A C 1
ATOM 2280 O O . PRO A 1 279 ? -23.275 2.466 2.078 1.00 71.69 279 PRO A O 1
ATOM 2283 N N . HIS A 1 280 ? -22.648 0.737 3.373 1.00 75.12 280 HIS A N 1
ATOM 2284 C CA . HIS A 1 280 ? -21.563 1.432 4.075 1.00 75.12 280 HIS A CA 1
ATOM 2285 C C . HIS A 1 280 ? -20.205 0.774 3.828 1.00 75.12 280 HIS A C 1
ATOM 2287 O O . HIS A 1 280 ? -20.095 -0.442 3.679 1.00 75.12 280 HIS A O 1
ATOM 2293 N N . LEU A 1 281 ? -19.151 1.592 3.852 1.00 75.94 281 LEU A N 1
ATOM 2294 C CA . LEU A 1 281 ? -17.768 1.132 3.849 1.00 75.94 281 LEU A CA 1
ATOM 2295 C C . LEU A 1 281 ? -17.192 1.232 5.261 1.00 75.94 281 LEU A C 1
ATOM 2297 O O . LEU A 1 281 ? -17.130 2.318 5.837 1.00 75.94 281 LEU A O 1
ATOM 2301 N N . ILE A 1 282 ? -16.733 0.102 5.791 1.00 77.56 282 ILE A N 1
ATOM 2302 C CA . ILE A 1 282 ? -16.086 0.028 7.101 1.00 77.56 282 ILE A CA 1
ATOM 2303 C C . ILE A 1 282 ? -14.573 -0.002 6.893 1.00 77.56 282 ILE A C 1
ATOM 2305 O O . ILE A 1 282 ? -14.047 -0.869 6.196 1.00 77.56 282 ILE A O 1
ATOM 2309 N N . VAL A 1 283 ? -13.871 0.941 7.520 1.00 77.00 283 VAL A N 1
ATOM 2310 C CA . VAL A 1 283 ? -12.406 0.985 7.543 1.00 77.00 283 VAL A CA 1
ATOM 2311 C C . VAL A 1 283 ? -11.941 0.586 8.936 1.00 77.00 283 VAL A C 1
ATOM 2313 O O . VAL A 1 283 ? -12.240 1.266 9.913 1.00 77.00 283 VAL A O 1
ATOM 2316 N N . LEU A 1 284 ? -11.205 -0.521 9.019 1.00 77.31 284 LEU A N 1
ATOM 2317 C CA . LEU A 1 284 ? -10.599 -0.998 10.258 1.00 77.31 284 LEU A CA 1
ATOM 2318 C C . LEU A 1 284 ? -9.113 -0.663 10.260 1.00 77.31 284 LEU A C 1
ATOM 2320 O O . LEU A 1 284 ? -8.382 -1.030 9.339 1.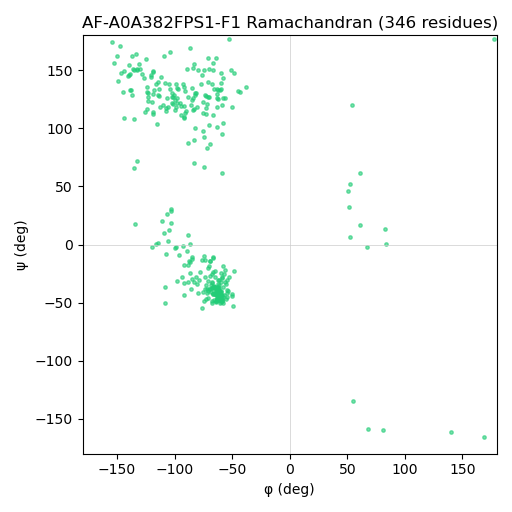00 77.31 284 LEU A O 1
ATOM 2324 N N . THR A 1 285 ? -8.663 -0.009 11.323 1.00 76.31 285 THR A N 1
ATOM 2325 C CA . THR A 1 285 ? -7.248 0.264 11.569 1.00 76.31 285 THR A CA 1
ATOM 2326 C C . THR A 1 285 ? -6.857 -0.321 12.910 1.00 76.31 285 THR A C 1
ATOM 2328 O O . THR A 1 285 ? -7.525 -0.070 13.908 1.00 76.31 285 THR A O 1
ATOM 2331 N N . TRP A 1 286 ? -5.765 -1.074 12.941 1.00 76.06 286 TRP A N 1
ATOM 2332 C CA . TRP A 1 286 ? -5.189 -1.595 14.173 1.00 76.06 286 TRP A CA 1
ATOM 2333 C C . TRP A 1 286 ? -3.670 -1.493 14.112 1.00 76.06 286 TRP A C 1
ATOM 2335 O O . TRP A 1 286 ? -3.062 -1.480 13.038 1.00 76.06 286 TRP A O 1
ATOM 2345 N N . SER A 1 287 ? -3.056 -1.424 15.284 1.00 74.00 287 SER A N 1
ATOM 2346 C CA . SER A 1 287 ? -1.609 -1.401 15.458 1.00 74.00 287 SER A CA 1
ATOM 2347 C C . SER A 1 287 ? -1.222 -2.386 16.544 1.00 74.00 287 SER A C 1
ATOM 2349 O O . SER A 1 287 ? -1.982 -2.613 17.480 1.00 74.00 287 SER A O 1
ATOM 2351 N N . THR A 1 288 ? -0.029 -2.953 16.435 1.00 73.56 288 THR A N 1
ATOM 2352 C CA . THR A 1 288 ? 0.513 -3.851 17.452 1.00 73.56 288 THR A CA 1
ATOM 2353 C C . THR A 1 288 ? 2.015 -3.650 17.587 1.00 73.56 288 THR A C 1
ATOM 2355 O O . THR A 1 288 ? 2.695 -3.262 16.631 1.00 73.56 288 THR A O 1
ATOM 2358 N N . MET A 1 289 ? 2.523 -3.880 18.793 1.00 70.44 289 MET A N 1
ATOM 2359 C CA . MET A 1 289 ? 3.931 -3.749 19.133 1.00 70.44 289 MET A CA 1
ATOM 2360 C C . MET A 1 289 ? 4.613 -5.117 19.026 1.00 70.44 289 MET A C 1
ATOM 2362 O O . MET A 1 289 ? 4.247 -6.026 19.756 1.00 70.44 289 MET A O 1
ATOM 2366 N N . LYS A 1 290 ? 5.652 -5.206 18.178 1.00 59.84 290 LYS A N 1
ATOM 2367 C CA . LYS A 1 290 ? 6.551 -6.365 17.971 1.00 59.84 290 LYS A CA 1
ATOM 2368 C C . LYS A 1 290 ? 5.850 -7.694 17.632 1.00 59.84 290 LYS A C 1
ATOM 2370 O O . LYS A 1 290 ? 5.155 -8.282 18.442 1.00 59.84 290 LYS A O 1
ATOM 2375 N N . PHE A 1 291 ? 6.182 -8.248 16.469 1.00 56.28 291 PHE A N 1
ATOM 2376 C CA . PHE A 1 291 ? 5.966 -9.667 16.181 1.00 56.28 291 PHE A CA 1
ATOM 2377 C C . PHE A 1 291 ? 7.292 -10.406 16.349 1.00 56.28 291 PHE A C 1
ATOM 2379 O O . PHE A 1 291 ? 8.285 -10.008 15.729 1.00 56.28 291 PHE A O 1
ATOM 2386 N N . ALA A 1 292 ? 7.331 -11.491 17.123 1.00 51.09 292 ALA A N 1
ATOM 2387 C CA . ALA A 1 292 ? 8.298 -12.532 16.811 1.00 51.09 292 ALA A CA 1
ATOM 2388 C C . ALA A 1 292 ? 7.828 -13.215 15.513 1.00 51.09 292 ALA A C 1
ATOM 2390 O O . ALA A 1 292 ? 6.631 -13.397 15.301 1.00 51.09 292 ALA A O 1
ATOM 2391 N N . PHE A 1 293 ? 8.740 -13.562 14.599 1.00 46.00 293 PHE A N 1
ATOM 2392 C CA . PHE A 1 293 ? 8.378 -14.132 13.285 1.00 46.00 293 PHE A CA 1
ATOM 2393 C C . PHE A 1 293 ? 7.548 -15.432 13.393 1.00 46.00 293 PHE A C 1
ATOM 2395 O O . PHE A 1 293 ? 6.888 -15.839 12.442 1.00 46.00 293 PHE A O 1
ATOM 2402 N N . ASN A 1 294 ? 7.591 -16.077 14.558 1.00 50.66 294 ASN A N 1
ATOM 2403 C CA . ASN A 1 294 ? 6.895 -17.304 14.924 1.00 50.66 294 ASN A CA 1
ATOM 2404 C C . ASN A 1 294 ? 5.616 -17.091 15.758 1.00 50.66 294 ASN A C 1
ATOM 2406 O O . ASN A 1 294 ? 4.948 -18.081 16.059 1.00 50.66 294 ASN A O 1
ATOM 2410 N N . ASP A 1 295 ? 5.264 -15.859 16.133 1.00 54.47 295 ASP A N 1
ATOM 2411 C CA . ASP A 1 295 ? 3.999 -15.592 16.817 1.00 54.47 295 ASP A CA 1
ATOM 2412 C C . ASP A 1 295 ? 2.846 -15.751 15.820 1.00 54.47 295 ASP A C 1
ATOM 2414 O O . ASP A 1 295 ? 2.796 -15.082 14.782 1.00 54.47 295 ASP A O 1
ATOM 2418 N N . LYS A 1 296 ? 1.913 -16.664 16.122 1.00 53.19 296 LYS A N 1
ATOM 2419 C CA . LYS A 1 296 ? 0.693 -16.839 15.329 1.00 53.19 296 LYS A CA 1
ATOM 2420 C C . LYS A 1 296 ? -0.068 -15.511 15.323 1.00 53.19 296 LYS A C 1
ATOM 2422 O O . LYS A 1 296 ? -0.415 -14.973 16.367 1.00 53.19 296 LYS A O 1
ATOM 2427 N N . TYR A 1 297 ? -0.257 -14.986 14.121 1.00 55.84 297 TYR A N 1
ATOM 2428 C CA . TYR A 1 297 ? -0.689 -13.626 13.820 1.00 55.84 297 TYR A CA 1
ATOM 2429 C C . TYR A 1 297 ? -1.858 -13.113 14.677 1.00 55.84 297 TYR A C 1
ATOM 2431 O O . TYR A 1 297 ? -2.915 -13.738 14.738 1.00 55.84 297 TYR A O 1
ATOM 2439 N N . PHE A 1 298 ? -1.713 -11.900 15.222 1.00 59.97 298 PHE A N 1
ATOM 2440 C CA . PHE A 1 298 ? -2.843 -11.064 15.633 1.00 59.97 298 PHE A CA 1
ATOM 2441 C C . PHE A 1 298 ? -3.538 -10.543 14.366 1.00 59.97 298 PHE A C 1
ATOM 2443 O O . PHE A 1 298 ? -3.227 -9.463 13.857 1.00 59.97 298 PHE A O 1
ATOM 2450 N N . ALA A 1 299 ? -4.417 -11.361 13.792 1.00 64.88 299 ALA A N 1
ATOM 2451 C CA . ALA A 1 299 ? -5.321 -10.943 12.731 1.00 64.88 299 ALA A CA 1
ATOM 2452 C C . ALA A 1 299 ? -6.677 -10.627 13.373 1.00 64.88 299 ALA A C 1
ATOM 2454 O O . ALA A 1 299 ? -7.245 -11.513 14.018 1.00 64.88 299 ALA A O 1
ATOM 2455 N N . PRO A 1 300 ? -7.208 -9.398 13.236 1.00 66.75 300 PRO A N 1
ATOM 2456 C CA . PRO A 1 300 ? -8.560 -9.134 13.695 1.00 66.75 300 PRO A CA 1
ATOM 2457 C C . PRO A 1 300 ? -9.518 -10.061 12.948 1.00 66.75 300 PRO A C 1
ATOM 2459 O O . PRO A 1 300 ? -9.375 -10.287 11.749 1.00 66.75 300 PRO A O 1
ATOM 2462 N N . ILE A 1 301 ? -10.499 -10.599 13.659 1.00 71.31 301 ILE A N 1
ATOM 2463 C CA . ILE A 1 301 ? -11.596 -11.345 13.054 1.00 71.31 301 ILE A CA 1
ATOM 2464 C C . ILE A 1 301 ? -12.837 -10.483 13.216 1.00 71.31 301 ILE A C 1
ATOM 2466 O O . ILE A 1 301 ? -13.218 -10.154 14.338 1.00 71.31 301 ILE A O 1
ATOM 2470 N N . LEU A 1 302 ? -13.456 -10.110 12.095 1.00 73.38 302 LEU A N 1
ATOM 2471 C CA . LEU A 1 302 ? -14.734 -9.410 12.105 1.00 73.38 302 LEU A CA 1
ATOM 2472 C C . LEU A 1 302 ? -15.855 -10.400 11.791 1.00 73.38 302 LEU A C 1
ATOM 2474 O O . LEU A 1 302 ? -15.873 -11.024 10.729 1.00 73.38 302 LEU A O 1
ATOM 2478 N N . VAL A 1 303 ? -16.790 -10.524 12.729 1.00 74.19 303 VAL A N 1
ATOM 2479 C CA . VAL A 1 303 ? -18.011 -11.317 12.584 1.00 74.19 303 VAL A CA 1
ATOM 2480 C C . VAL A 1 303 ? -19.195 -10.363 12.605 1.00 74.19 303 VAL A C 1
ATOM 2482 O O . VAL A 1 303 ? -19.308 -9.536 13.507 1.00 74.19 303 VAL A O 1
ATOM 2485 N N . ILE A 1 304 ? -20.070 -10.483 11.612 1.00 73.44 304 ILE A N 1
ATOM 2486 C CA . ILE A 1 304 ? -21.341 -9.767 11.540 1.00 73.44 304 ILE A CA 1
ATOM 2487 C C . ILE A 1 304 ? -22.455 -10.751 11.885 1.00 73.44 304 ILE A C 1
ATOM 2489 O O . ILE A 1 304 ? -22.479 -11.870 11.376 1.00 73.44 304 ILE A O 1
ATOM 2493 N N . GLY A 1 305 ? -23.378 -10.324 12.743 1.00 74.88 305 GLY A N 1
ATOM 2494 C CA . GLY A 1 305 ? -24.678 -10.963 12.910 1.00 74.88 305 GLY A CA 1
ATOM 2495 C C . GLY A 1 305 ? -25.755 -10.081 12.286 1.00 74.88 305 GLY A C 1
ATOM 2496 O O . GLY A 1 305 ? -25.831 -8.905 12.633 1.00 74.88 305 GLY A O 1
ATOM 2497 N N . SER A 1 306 ? -26.573 -10.620 11.385 1.00 69.31 306 SER A N 1
ATOM 2498 C CA . SER A 1 306 ? -27.764 -9.941 10.867 1.00 69.31 306 SER A CA 1
ATOM 2499 C C . SER A 1 306 ? -29.020 -10.704 11.268 1.00 69.31 306 SER A C 1
ATOM 2501 O O . SER A 1 306 ? -29.052 -11.932 11.239 1.00 69.31 306 SER A O 1
ATOM 2503 N N . ASN A 1 307 ? -30.062 -9.980 11.669 1.00 70.75 307 ASN A N 1
ATOM 2504 C CA . ASN A 1 307 ? -31.371 -10.572 11.912 1.00 70.75 307 ASN A CA 1
ATOM 2505 C C . ASN A 1 307 ? -32.166 -10.527 10.605 1.00 70.75 307 ASN A C 1
ATOM 2507 O O . ASN A 1 307 ? -32.455 -9.444 10.098 1.00 70.75 307 ASN A O 1
ATOM 2511 N N . VAL A 1 308 ? -32.483 -11.692 10.048 1.00 69.75 308 VAL A N 1
ATOM 2512 C CA . VAL A 1 308 ? -33.336 -11.823 8.865 1.00 69.75 308 VAL A CA 1
ATOM 2513 C C . VAL A 1 308 ? -34.483 -12.745 9.251 1.00 69.75 308 VAL A C 1
ATOM 2515 O O . VAL A 1 308 ? -34.258 -13.911 9.570 1.00 69.75 308 VAL A O 1
ATOM 2518 N N . ASN A 1 309 ? -35.709 -12.215 9.233 1.00 73.44 309 ASN A N 1
ATOM 2519 C CA . ASN A 1 309 ? -36.936 -12.945 9.576 1.00 73.44 309 ASN A CA 1
ATOM 2520 C C . ASN A 1 309 ? -36.875 -13.656 10.944 1.00 73.44 309 ASN A C 1
ATOM 2522 O O . ASN A 1 309 ? -37.132 -14.851 11.026 1.00 73.44 309 ASN A O 1
ATOM 2526 N N . GLU A 1 310 ? -36.506 -12.932 12.007 1.00 77.12 310 GLU A N 1
ATOM 2527 C CA . GLU A 1 310 ? -36.402 -13.435 13.396 1.00 77.12 310 GLU A CA 1
ATOM 2528 C C . GLU A 1 310 ? -35.294 -14.478 13.640 1.00 77.12 310 GLU A C 1
ATOM 2530 O O . GLU A 1 310 ? -35.047 -14.878 14.779 1.00 77.12 310 GLU A O 1
ATOM 2535 N N . THR A 1 311 ? -34.559 -14.863 12.597 1.00 68.31 311 THR A N 1
ATOM 2536 C CA . THR A 1 311 ? -33.361 -15.699 12.681 1.00 68.31 311 THR A CA 1
ATOM 2537 C C . THR A 1 311 ? -32.095 -14.859 12.576 1.00 68.31 311 THR A C 1
ATOM 2539 O O . THR A 1 311 ? -31.895 -14.093 11.632 1.00 68.31 311 THR A O 1
ATOM 2542 N N . ILE A 1 312 ? -31.198 -15.026 13.551 1.00 76.62 312 ILE A N 1
ATOM 2543 C CA . ILE A 1 312 ? -29.883 -14.384 13.531 1.00 76.62 312 ILE A CA 1
ATOM 2544 C C . ILE A 1 312 ? -28.941 -15.229 12.676 1.00 76.62 312 ILE A C 1
ATOM 2546 O O . ILE A 1 312 ? -28.616 -16.367 13.018 1.00 76.62 312 ILE A O 1
ATOM 2550 N N . HIS A 1 313 ? -28.470 -14.648 11.581 1.00 74.94 313 HIS A N 1
ATOM 2551 C CA . HIS A 1 313 ? -27.444 -15.217 10.726 1.00 74.94 313 HIS A CA 1
ATOM 2552 C C . HIS A 1 313 ? -26.094 -14.607 11.077 1.00 74.94 313 HIS A C 1
ATOM 2554 O O . HIS A 1 313 ? -25.928 -13.389 11.059 1.00 74.94 313 HIS A O 1
ATOM 2560 N N . TYR A 1 314 ? -25.117 -15.459 11.369 1.00 77.06 314 TYR A N 1
ATOM 2561 C CA . TYR A 1 314 ? -23.738 -15.036 11.585 1.00 77.06 314 TYR A CA 1
ATOM 2562 C C . TYR A 1 314 ? -22.911 -15.267 10.324 1.00 77.06 314 TYR A C 1
ATOM 2564 O O . TYR A 1 314 ? -23.012 -16.312 9.681 1.00 77.06 314 TYR A O 1
ATOM 2572 N N . GLY A 1 315 ? -22.055 -14.304 9.998 1.00 72.12 315 GLY A N 1
ATOM 2573 C CA . GLY A 1 315 ? -21.080 -14.399 8.923 1.00 72.12 315 GLY A CA 1
ATOM 2574 C C . GLY A 1 315 ? -19.749 -13.794 9.348 1.00 72.12 315 GLY A C 1
ATOM 2575 O O . GLY A 1 315 ? -19.700 -12.692 9.889 1.00 72.12 315 GLY A O 1
ATOM 2576 N N . GLN A 1 316 ? -18.653 -14.505 9.094 1.00 73.50 316 GLN A N 1
ATOM 2577 C CA . GLN A 1 316 ? -17.315 -13.933 9.209 1.00 73.50 316 GLN A CA 1
ATOM 2578 C C . GLN A 1 316 ? -16.988 -13.172 7.924 1.00 73.50 316 GLN A C 1
ATOM 2580 O O . GLN A 1 316 ? -17.128 -13.719 6.828 1.00 73.50 316 GLN A O 1
ATOM 2585 N N . ILE A 1 317 ? -16.516 -11.931 8.047 1.00 71.25 317 ILE A N 1
ATOM 2586 C CA . ILE A 1 317 ? -16.040 -11.185 6.884 1.00 71.25 317 ILE A CA 1
ATOM 2587 C C . ILE A 1 317 ? -14.666 -11.737 6.489 1.00 71.25 317 ILE A C 1
ATOM 2589 O O . ILE A 1 317 ? -13.746 -11.712 7.314 1.00 71.25 317 ILE A O 1
ATOM 2593 N N . PRO A 1 318 ? -14.486 -12.211 5.242 1.00 63.69 318 PRO A N 1
ATOM 2594 C CA . PRO A 1 318 ? -13.172 -12.594 4.759 1.00 63.69 318 PRO A CA 1
ATOM 2595 C C . PRO A 1 318 ? -12.297 -11.341 4.657 1.00 63.69 318 PRO A C 1
ATOM 2597 O O . PRO A 1 318 ? -12.535 -10.464 3.826 1.00 63.69 318 PRO A O 1
ATOM 2600 N N . LEU A 1 319 ? -11.281 -11.246 5.512 1.00 64.00 319 LE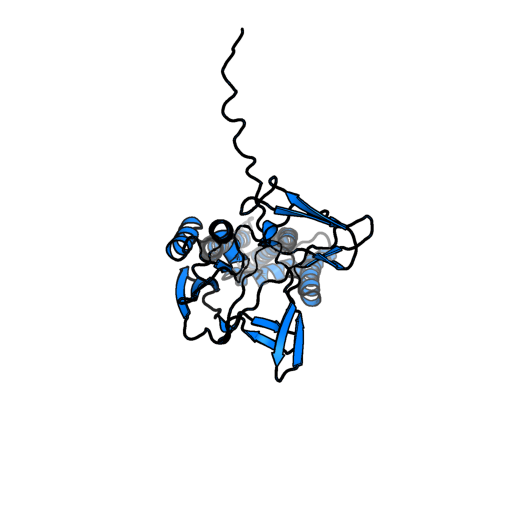U A N 1
ATOM 2601 C CA . LEU A 1 319 ? -10.263 -10.206 5.404 1.00 64.00 319 LEU A CA 1
ATOM 2602 C C . LEU A 1 319 ? -9.182 -10.664 4.420 1.00 64.00 319 LEU A C 1
ATOM 2604 O O . LEU A 1 319 ? -8.729 -11.808 4.464 1.00 64.00 319 LEU A O 1
ATOM 2608 N N . GLY A 1 320 ? -8.770 -9.769 3.520 1.00 58.34 320 GLY A N 1
ATOM 2609 C CA . GLY A 1 320 ? -7.659 -10.032 2.606 1.00 58.34 320 GLY A CA 1
ATOM 2610 C C . GLY A 1 320 ? -6.333 -10.207 3.352 1.00 58.34 320 GLY A C 1
ATOM 2611 O O . GLY A 1 320 ? -6.177 -9.756 4.488 1.00 58.34 320 GLY A O 1
ATOM 2612 N N . GLN A 1 321 ? -5.348 -10.837 2.704 1.00 57.69 321 GLN A N 1
ATOM 2613 C CA . GLN A 1 321 ? -4.002 -10.909 3.271 1.00 57.69 321 GLN A CA 1
ATOM 2614 C C . GLN A 1 321 ? -3.431 -9.490 3.456 1.00 57.69 321 GLN A C 1
ATOM 2616 O O . GLN A 1 321 ? -3.516 -8.676 2.530 1.00 57.69 321 GLN A O 1
ATOM 2621 N N . PRO A 1 322 ? -2.838 -9.172 4.621 1.00 58.38 322 PRO A N 1
ATOM 2622 C CA . PRO A 1 322 ? -2.244 -7.865 4.849 1.00 58.38 322 PRO A CA 1
ATOM 2623 C C . PRO A 1 322 ? -1.099 -7.627 3.858 1.00 58.38 322 PRO A C 1
ATOM 2625 O O . PRO A 1 322 ? -0.153 -8.411 3.773 1.00 58.38 322 PRO A O 1
ATOM 2628 N N . ASN A 1 323 ? -1.162 -6.520 3.112 1.00 61.72 323 ASN A N 1
ATOM 2629 C CA . ASN A 1 323 ? -0.070 -6.114 2.233 1.00 61.72 323 ASN A CA 1
ATOM 2630 C C . ASN A 1 323 ? 1.086 -5.556 3.074 1.00 61.72 323 ASN A C 1
ATOM 2632 O O . ASN A 1 323 ? 1.142 -4.361 3.370 1.00 61.72 323 ASN A O 1
ATOM 2636 N N . LEU A 1 324 ? 2.029 -6.432 3.430 1.00 56.72 324 LEU A N 1
ATOM 2637 C CA . LEU A 1 324 ? 3.185 -6.096 4.265 1.00 56.72 324 LEU A CA 1
ATOM 2638 C C . LEU A 1 324 ? 4.043 -4.952 3.690 1.00 56.72 324 LEU A C 1
ATOM 2640 O O . LEU A 1 324 ? 4.687 -4.229 4.448 1.00 56.72 324 LEU A O 1
ATOM 2644 N N . GLY A 1 325 ? 4.027 -4.734 2.367 1.00 51.56 325 GLY A N 1
ATOM 2645 C CA . GLY A 1 325 ? 4.736 -3.624 1.716 1.00 51.56 325 GLY A CA 1
ATOM 2646 C C . GLY A 1 325 ? 4.138 -2.239 2.006 1.00 51.56 325 GLY A C 1
ATOM 2647 O O . GLY A 1 325 ? 4.820 -1.222 1.850 1.00 51.56 325 GLY A O 1
ATOM 2648 N N . MET A 1 326 ? 2.882 -2.190 2.459 1.00 61.44 326 MET A N 1
ATOM 2649 C CA . MET A 1 326 ? 2.169 -0.969 2.850 1.00 61.44 326 MET A CA 1
ATOM 2650 C C . MET A 1 326 ? 2.024 -0.813 4.372 1.00 61.44 326 MET A C 1
ATOM 2652 O O . MET A 1 326 ? 1.448 0.177 4.828 1.00 61.44 326 MET A O 1
ATOM 2656 N N . SER A 1 327 ? 2.593 -1.734 5.159 1.00 64.69 327 SER A N 1
ATOM 2657 C CA . SER A 1 327 ? 2.657 -1.620 6.616 1.00 64.69 327 SER A CA 1
ATOM 2658 C C . SER A 1 327 ? 3.411 -0.358 7.039 1.00 64.69 327 SER A C 1
ATOM 2660 O O . SER A 1 327 ? 4.495 -0.039 6.532 1.00 64.69 327 SER A O 1
ATOM 2662 N N . LEU A 1 328 ? 2.839 0.373 7.996 1.00 65.06 328 LEU A N 1
ATOM 2663 C CA . LEU A 1 328 ? 3.481 1.536 8.593 1.00 65.06 328 LEU A CA 1
ATOM 2664 C C . LEU A 1 328 ? 4.207 1.132 9.866 1.00 65.06 328 LEU A C 1
ATOM 2666 O O . LEU A 1 328 ? 3.593 0.859 10.889 1.00 65.06 328 LEU A O 1
ATOM 2670 N N . TYR A 1 329 ? 5.532 1.182 9.807 1.00 66.31 329 TYR A N 1
ATOM 2671 C CA . TYR A 1 329 ? 6.357 1.161 11.003 1.00 66.31 329 TYR A CA 1
ATOM 2672 C C . TYR A 1 329 ? 6.456 2.587 11.544 1.00 66.31 329 TYR A C 1
ATOM 2674 O O . TYR A 1 329 ? 6.952 3.512 10.876 1.00 66.31 329 TYR A O 1
ATOM 2682 N N . THR A 1 330 ? 5.916 2.777 12.736 1.00 61.28 330 THR A N 1
ATOM 2683 C CA . THR A 1 330 ? 6.085 3.990 13.526 1.00 61.28 330 THR A CA 1
ATOM 2684 C C . THR A 1 330 ? 7.046 3.666 14.650 1.00 61.28 330 THR A C 1
ATOM 2686 O O . THR A 1 330 ? 6.773 2.783 15.456 1.00 61.28 330 THR A O 1
ATOM 2689 N N . GLU A 1 331 ? 8.184 4.355 14.678 1.00 57.81 331 GLU A N 1
ATOM 2690 C CA . GLU A 1 331 ? 8.990 4.389 15.891 1.00 57.81 331 GLU A CA 1
ATOM 2691 C C . GLU A 1 331 ? 8.178 5.119 16.956 1.00 57.81 331 GLU A C 1
ATOM 2693 O O . GLU A 1 331 ? 7.559 6.153 16.681 1.00 57.81 331 GLU A O 1
ATOM 2698 N N . GLU A 1 332 ? 8.137 4.552 18.154 1.00 51.41 332 GLU A N 1
ATOM 2699 C CA . GLU A 1 332 ? 7.569 5.246 19.294 1.00 51.41 332 GLU A CA 1
ATOM 2700 C C . GLU A 1 332 ? 8.423 6.483 19.552 1.00 51.41 332 GLU A C 1
ATOM 2702 O O . GLU A 1 332 ? 9.613 6.384 19.856 1.00 51.41 332 GLU A O 1
ATOM 2707 N N . ASN A 1 333 ? 7.818 7.665 19.440 1.00 42.00 333 ASN A N 1
ATOM 2708 C CA . ASN A 1 333 ? 8.416 8.859 20.010 1.00 42.00 333 ASN A CA 1
ATOM 2709 C C . ASN A 1 333 ? 8.338 8.702 21.530 1.00 42.00 333 ASN A C 1
ATOM 2711 O O . ASN A 1 333 ? 7.380 9.158 22.155 1.00 42.00 333 ASN A O 1
ATOM 2715 N N . ALA A 1 334 ? 9.338 8.045 22.120 1.00 33.62 334 ALA A N 1
ATOM 2716 C CA . ALA A 1 334 ? 9.598 8.162 23.542 1.00 33.62 334 ALA A CA 1
ATOM 2717 C C . ALA A 1 334 ? 9.636 9.660 23.854 1.00 33.62 334 ALA A C 1
ATOM 2719 O O . ALA A 1 334 ? 10.399 10.422 23.254 1.00 33.62 334 ALA A O 1
ATOM 2720 N N . PHE A 1 335 ? 8.720 10.088 24.714 1.00 33.25 335 PHE A N 1
ATOM 2721 C CA . PHE A 1 335 ? 8.570 11.467 25.135 1.00 33.25 335 PHE A CA 1
ATOM 2722 C C . PHE A 1 335 ? 9.950 12.089 25.410 1.00 33.25 335 PHE A C 1
ATOM 2724 O O . PHE A 1 335 ? 10.777 11.511 26.116 1.00 33.25 335 PHE A O 1
ATOM 2731 N N . ASN A 1 336 ? 10.178 13.277 24.844 1.00 30.66 336 ASN A N 1
ATOM 2732 C CA . ASN A 1 336 ? 11.307 14.181 25.083 1.00 30.66 336 ASN A CA 1
ATOM 2733 C C . ASN A 1 336 ? 11.389 14.608 26.571 1.00 30.66 336 ASN A C 1
ATOM 2735 O O . ASN A 1 336 ? 11.285 15.788 26.887 1.00 30.66 336 ASN A O 1
ATOM 2739 N N . ILE A 1 337 ? 11.580 13.678 27.508 1.00 29.88 337 ILE A N 1
ATOM 2740 C CA . ILE A 1 337 ? 11.831 13.989 28.926 1.00 29.88 337 ILE A CA 1
ATOM 2741 C C . ILE A 1 337 ? 13.336 14.186 29.180 1.00 29.88 337 ILE A C 1
ATOM 2743 O O . ILE A 1 337 ? 13.728 14.815 30.156 1.00 29.88 337 ILE A O 1
ATOM 2747 N N . MET A 1 338 ? 14.208 13.791 28.247 1.00 26.42 338 MET A N 1
ATOM 2748 C CA . MET A 1 338 ? 15.663 13.931 28.395 1.00 26.42 338 MET A CA 1
ATOM 2749 C C . MET A 1 338 ? 16.272 15.095 27.591 1.00 26.42 338 MET A C 1
ATOM 2751 O O . MET A 1 338 ? 17.429 15.031 27.190 1.00 26.42 338 MET A O 1
ATOM 2755 N N . LYS A 1 339 ? 15.518 16.175 27.332 1.00 27.94 339 LYS A N 1
ATOM 2756 C CA . LYS A 1 339 ? 16.040 17.369 26.628 1.00 27.94 339 LYS A CA 1
ATOM 2757 C C . LYS A 1 339 ? 16.311 18.582 27.527 1.00 27.94 339 LYS A C 1
ATOM 2759 O O . LYS A 1 339 ? 16.554 19.669 27.007 1.00 27.94 339 LYS A O 1
ATOM 2764 N N . HIS A 1 340 ? 16.306 18.417 28.854 1.00 28.27 340 HIS A N 1
ATOM 2765 C CA . HIS A 1 340 ? 16.535 19.524 29.800 1.00 28.27 340 HIS A CA 1
ATOM 2766 C C . HIS A 1 340 ? 17.509 19.258 30.959 1.00 28.27 340 HIS A C 1
ATOM 2768 O O . HIS A 1 340 ? 17.559 20.045 31.896 1.00 28.27 340 HIS A O 1
ATOM 2774 N N . ILE A 1 341 ? 18.354 18.222 30.884 1.00 30.25 341 ILE A N 1
ATOM 2775 C CA . ILE A 1 341 ? 19.478 18.068 31.826 1.00 30.25 341 ILE A CA 1
ATOM 2776 C C . ILE A 1 341 ? 20.749 17.677 31.067 1.00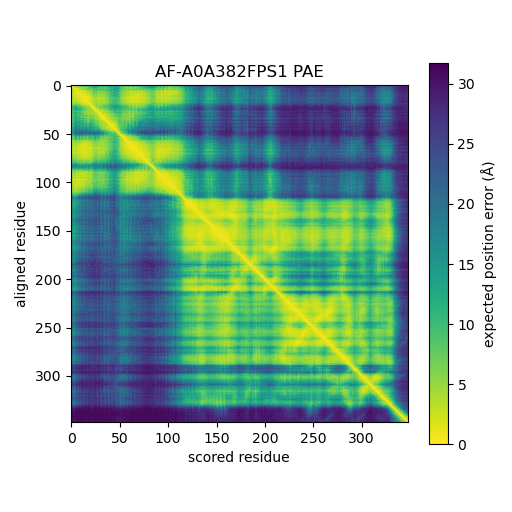 30.25 341 ILE A C 1
ATOM 2778 O O . ILE A 1 341 ? 21.275 16.586 31.221 1.00 30.25 341 ILE A O 1
ATOM 2782 N N . ILE A 1 342 ? 21.254 18.581 30.227 1.00 28.33 342 ILE A N 1
ATOM 2783 C CA . ILE A 1 342 ? 22.701 18.677 29.980 1.00 28.33 342 ILE A CA 1
ATOM 2784 C C . ILE A 1 342 ? 23.058 20.160 30.098 1.00 28.33 342 ILE A C 1
ATOM 2786 O O . ILE A 1 342 ? 23.277 20.875 29.122 1.00 28.33 342 ILE A O 1
ATOM 2790 N N . GLY A 1 343 ? 23.031 20.638 31.342 1.00 25.80 343 GLY A N 1
ATOM 2791 C CA . GLY A 1 343 ? 23.736 21.844 31.744 1.00 25.80 343 GLY A CA 1
ATOM 2792 C C . GLY A 1 343 ? 25.229 21.535 31.820 1.00 25.80 343 GLY A C 1
ATOM 2793 O O . GLY A 1 343 ? 25.639 20.553 32.434 1.00 25.80 343 GLY A O 1
ATOM 2794 N N . ARG A 1 344 ? 26.021 22.372 31.149 1.00 24.16 344 ARG A N 1
ATOM 2795 C CA . ARG A 1 344 ? 27.488 22.403 31.140 1.00 24.16 344 ARG A CA 1
ATOM 2796 C C . ARG A 1 344 ? 28.118 22.098 32.506 1.00 24.16 344 ARG A C 1
ATOM 2798 O O . ARG A 1 344 ? 27.820 22.771 33.486 1.00 24.16 344 ARG A O 1
ATOM 2805 N N . SER A 1 345 ? 29.155 21.264 32.498 1.00 23.81 345 SER A N 1
ATOM 2806 C CA . SER A 1 345 ? 30.372 21.554 33.259 1.00 23.81 345 SER A CA 1
ATOM 2807 C C . SER A 1 345 ? 31.585 21.062 32.478 1.00 23.81 345 SER A C 1
ATOM 2809 O O . SER A 1 345 ? 31.796 19.866 32.297 1.00 23.81 345 SER A O 1
ATOM 2811 N N . ILE A 1 346 ? 32.336 22.031 31.961 1.00 28.08 346 ILE A N 1
ATOM 2812 C CA . ILE A 1 346 ? 33.686 21.876 31.430 1.00 28.08 346 ILE A CA 1
ATOM 2813 C C . ILE A 1 346 ? 34.640 21.958 32.628 1.00 28.08 346 ILE A C 1
ATOM 2815 O O . ILE A 1 346 ? 34.612 22.945 33.362 1.00 28.08 346 ILE A O 1
ATOM 2819 N N . ARG A 1 347 ? 35.498 20.949 32.789 1.00 24.75 347 ARG A N 1
ATOM 2820 C CA . ARG A 1 347 ? 36.880 21.046 33.301 1.00 24.75 347 ARG A CA 1
ATOM 2821 C C . ARG A 1 347 ? 37.672 19.986 32.525 1.00 24.75 347 ARG A C 1
ATOM 2823 O O . ARG A 1 347 ? 37.200 18.860 32.420 1.00 24.75 347 ARG A O 1
ATOM 2830 N N . ARG A 1 348 ? 38.836 20.251 31.943 1.00 29.98 348 ARG A N 1
ATOM 2831 C CA . ARG A 1 348 ? 39.835 21.293 32.211 1.00 29.98 348 ARG A CA 1
ATOM 2832 C C . ARG A 1 348 ? 39.911 22.361 31.135 1.00 29.98 348 ARG A C 1
ATOM 2834 O O . ARG A 1 348 ? 39.670 22.015 29.961 1.00 29.98 348 ARG A O 1
#

Mean predicted aligned error: 15.43 Å

Foldseek 3Di:
DLQPDPSVVLVVLLVQLLPPFDDPDVVVSCVLVCLVVVLVVCCVVPVDPDDPVSVVVSVVVSVNSSLRSLQVVLVVVCVVVVDPDPDSVSSVVVVVVSVVVVVCCCPPPVVVVVPDPDLVLLCVLVVVVDDLQEQEAEPDPVSCVSCVVSNLRNVLCCLAVVDHQFYKYKDWPPDDQQNCWDQDPVGIGRPCVPQRVQWDWDDSDPGMIIITNPPPPDDRLADQVNQPPWPKDWPDKDWDKDWDQPPDSTDRTDIDTGHDPPIDTDIDTDRDDDDDPDDDDDDDDDDDDDDDPPPDDPDDWDKDWDQDPNDTDIDIDDDDDDPPSSDDDDDPPPDPPPPPPPDDDDDD